Protein AF-A0A7Y5M041-F1 (afdb_monomer_lite)

Sequence (356 aa):
MRSMTGFGSATREGPAGSVSCELRSFNHRQLKVSLRLPPSLSGWEADLEARLRASLARGSVFGTLRTGRPKASTSSLVDTALARQYASSLADLAAELGLPGEPDLALLASLPGVVVTSPVGEKADDALGETAEEALDAALAVRGYRVKDPVRIHAAPVATLAILAGNHQGLLGLALAPDFATSNELFVYAAVPAAMPHPDRNQVVRFTLTGNVATSSAVVVDDLPLGTLQNGGEVLFGPDGHLYVSLGDTNVEALAQTPGVLPGRILRYTRAGGIPADNPTPASAEWCRGLRNTFGMAFHPSTGGLFGVDNGPNNDDELNFLVAGKDFGWPSPVAGGTAGLRLRLWAEVIAPTSVA

Secondary structure (DSSP, 8-state):
-----EEEEEEEEETTEEEEEEEEEE--SSEEEEEE--GGGGGGHHHHHHHHHHH-SSEEEEEEEEEE--SS---EEE-HHHHHHHHHHHHHHHHHHT------HHHHHHSTTTEEEPPP-HHHHHHHHHHHHHHHHHHHHTTTTTTSS-----SS-S-------BTTBSEEEEEE-TTHHHH-EEEEEEEE--BTTB-SEEEEEEEEEETTEEEEEEEEEEEE---SS-----EEE-TTS-EEEEE--TT-GGGGG-TT--SSEEEEE-TTSPPPTTSSSTT--EEEE--S-EEEEEE-TTT--EEEEE--SSS-EEEEE--TT-B--SSSPPPSTTB-EEEEEESS--------

Structure (mmCIF, N/CA/C/O backbone):
data_AF-A0A7Y5M041-F1
#
_entry.id   AF-A0A7Y5M041-F1
#
loop_
_atom_site.group_PDB
_atom_site.id
_atom_site.type_symbol
_atom_site.label_atom_id
_atom_site.label_alt_id
_atom_site.label_comp_id
_atom_site.label_asym_id
_atom_site.label_entity_id
_atom_site.label_seq_id
_atom_site.pdbx_PDB_ins_code
_atom_site.Cartn_x
_atom_site.Cartn_y
_atom_site.Cartn_z
_atom_site.occupancy
_atom_site.B_iso_or_equiv
_atom_site.auth_seq_id
_atom_site.auth_comp_id
_atom_site.auth_asym_id
_atom_site.auth_atom_id
_atom_site.pdbx_PDB_model_num
ATOM 1 N N . MET A 1 1 ? 2.676 8.072 31.833 1.00 26.73 1 MET A N 1
ATOM 2 C CA . MET A 1 1 ? 1.876 9.191 31.281 1.00 26.73 1 MET A CA 1
ATOM 3 C C . MET A 1 1 ? 1.079 8.667 30.096 1.00 26.73 1 MET A C 1
ATOM 5 O O . MET A 1 1 ? 1.680 8.107 29.194 1.00 26.73 1 MET A O 1
ATOM 9 N N . ARG A 1 2 ? -0.257 8.748 30.133 1.00 33.06 2 ARG A N 1
ATOM 10 C CA . ARG A 1 2 ? -1.138 8.205 29.083 1.00 33.06 2 ARG A CA 1
ATOM 11 C C . ARG A 1 2 ? -1.235 9.199 27.921 1.00 33.06 2 ARG A C 1
ATOM 13 O O . ARG A 1 2 ? -1.918 10.212 28.060 1.00 33.06 2 ARG A O 1
ATOM 20 N N . SER A 1 3 ? -0.509 8.918 26.845 1.00 32.62 3 SER A N 1
ATOM 21 C CA . SER A 1 3 ? -0.611 9.590 25.547 1.00 32.62 3 SER A CA 1
ATOM 22 C C . SER A 1 3 ? -1.739 8.939 24.747 1.00 32.62 3 SER A C 1
ATOM 24 O O . SER A 1 3 ? -1.748 7.717 24.661 1.00 32.62 3 SER A O 1
ATOM 26 N N . MET A 1 4 ? -2.686 9.703 24.199 1.00 51.84 4 MET A N 1
ATOM 27 C CA . MET A 1 4 ? -3.605 9.206 23.166 1.00 51.84 4 MET A CA 1
ATOM 28 C C . MET A 1 4 ? -3.965 10.344 22.211 1.00 51.84 4 MET A C 1
ATOM 30 O O . MET A 1 4 ? -4.429 11.400 22.643 1.00 51.84 4 MET A O 1
ATOM 34 N N . THR A 1 5 ? -3.717 10.110 20.926 1.00 64.12 5 THR A N 1
ATOM 35 C CA . THR A 1 5 ? -4.428 10.729 19.810 1.00 64.12 5 THR A CA 1
ATOM 36 C C . THR A 1 5 ? -5.738 9.961 19.594 1.00 64.12 5 THR A C 1
ATOM 38 O O . THR A 1 5 ? -5.779 8.754 19.825 1.00 64.12 5 THR A O 1
ATOM 41 N N . GLY A 1 6 ? -6.820 10.633 19.207 1.00 69.56 6 GLY A N 1
ATOM 42 C CA . GLY A 1 6 ? -8.139 10.014 19.013 1.00 69.56 6 GLY A CA 1
ATOM 43 C C . GLY A 1 6 ? -8.782 10.463 17.708 1.00 69.56 6 GLY A C 1
ATOM 44 O O . GLY A 1 6 ? -8.550 11.587 17.271 1.00 69.56 6 GLY A O 1
ATOM 45 N N . PHE A 1 7 ? -9.577 9.596 17.090 1.00 79.00 7 PHE A N 1
ATOM 46 C CA . PHE A 1 7 ? -10.301 9.885 15.854 1.00 79.00 7 PHE A CA 1
ATOM 47 C C . PHE A 1 7 ? -11.745 9.404 15.975 1.00 79.00 7 PHE A C 1
ATOM 49 O O . PHE A 1 7 ? -11.993 8.319 16.502 1.00 79.00 7 PHE A O 1
ATOM 56 N N . GLY A 1 8 ? -12.688 10.191 15.472 1.00 80.12 8 GLY A N 1
ATOM 57 C CA . GLY A 1 8 ? -14.097 9.828 15.400 1.00 80.12 8 GLY A CA 1
ATOM 58 C C . GLY A 1 8 ? -14.731 10.460 14.175 1.00 80.12 8 GLY A C 1
ATOM 59 O O . GLY A 1 8 ? -14.473 11.622 13.883 1.00 80.12 8 GLY A O 1
ATOM 60 N N . SER A 1 9 ? -15.545 9.706 13.444 1.00 84.44 9 SER A N 1
ATOM 61 C CA . SER A 1 9 ? -16.305 10.254 12.324 1.00 84.44 9 SER A CA 1
ATOM 62 C C . SER A 1 9 ? -17.707 9.679 12.310 1.00 84.44 9 SER A C 1
ATOM 64 O O . SER A 1 9 ? -17.895 8.495 12.584 1.00 84.44 9 SER A O 1
ATOM 66 N N . ALA A 1 10 ? -18.688 10.517 12.014 1.00 82.00 10 ALA A N 1
ATOM 67 C CA . ALA A 1 10 ? -20.073 10.107 11.894 1.00 82.00 10 ALA A CA 1
ATOM 68 C C . ALA A 1 10 ? -20.793 10.970 10.869 1.00 82.00 10 ALA A C 1
ATOM 70 O O . ALA A 1 10 ? -20.484 12.145 10.699 1.00 82.00 10 ALA A O 1
ATOM 71 N N . THR A 1 11 ? -21.787 10.380 10.215 1.00 86.38 11 THR A N 1
ATOM 72 C CA . THR A 1 11 ? -22.756 11.120 9.408 1.00 86.38 11 THR A CA 1
ATOM 73 C C . THR A 1 11 ? -24.139 10.937 10.017 1.00 86.38 11 THR A C 1
ATOM 75 O O . THR A 1 11 ? -24.474 9.847 10.498 1.00 86.38 11 THR A O 1
ATOM 78 N N . ARG A 1 12 ? -24.920 12.013 10.047 1.00 84.06 12 ARG A N 1
ATOM 79 C CA . ARG A 1 12 ? -26.338 12.007 10.406 1.00 84.06 12 ARG A CA 1
ATOM 80 C C . ARG A 1 12 ? -27.148 12.600 9.275 1.00 84.06 12 ARG A C 1
ATOM 82 O O . ARG A 1 12 ? -26.680 13.498 8.584 1.00 84.06 12 ARG A O 1
ATOM 89 N N . GLU A 1 13 ? -28.333 12.051 9.079 1.00 84.19 13 GLU A N 1
ATOM 90 C CA . GLU A 1 13 ? -29.315 12.550 8.129 1.00 84.19 13 GLU A CA 1
ATOM 91 C C . GLU A 1 13 ? -30.462 13.162 8.925 1.00 84.19 13 GLU A C 1
ATOM 93 O O . GLU A 1 13 ? -30.928 12.563 9.892 1.00 84.19 13 GLU A O 1
ATOM 98 N N . GLY A 1 14 ? -30.898 14.344 8.512 1.00 76.75 14 GLY A N 1
ATOM 99 C CA . GLY A 1 14 ? -31.994 15.084 9.110 1.00 76.75 14 GLY A CA 1
ATOM 100 C C . GLY A 1 14 ? -32.865 15.750 8.041 1.00 76.75 14 GLY A C 1
ATOM 101 O O . GLY A 1 14 ? -32.581 15.667 6.841 1.00 76.75 14 GLY A O 1
ATOM 102 N N . PRO A 1 15 ? -33.944 16.430 8.452 1.00 70.00 15 PRO A N 1
ATOM 103 C CA . PRO A 1 15 ? -34.931 16.997 7.531 1.00 70.00 15 PRO A CA 1
ATOM 104 C C . PRO A 1 15 ? -34.376 18.128 6.647 1.00 70.00 15 PRO A C 1
ATOM 106 O O . PRO A 1 15 ? -34.900 18.362 5.561 1.00 70.00 15 PRO A O 1
ATOM 109 N N . ALA A 1 16 ? -33.302 18.801 7.074 1.00 73.50 16 ALA A N 1
ATOM 110 C CA . ALA A 1 16 ? -32.635 19.865 6.317 1.00 73.50 16 ALA A CA 1
ATOM 111 C C . ALA A 1 16 ? -31.444 19.383 5.463 1.00 73.50 16 ALA A C 1
ATOM 113 O O . ALA A 1 16 ? -30.895 20.153 4.674 1.00 73.50 16 ALA A O 1
ATOM 114 N N . GLY A 1 17 ? -31.043 18.114 5.584 1.00 79.19 17 GLY A N 1
ATOM 115 C CA . GLY A 1 17 ? -29.890 17.555 4.884 1.00 79.19 17 GLY A CA 1
ATOM 116 C C . GLY A 1 17 ? -29.115 16.567 5.741 1.00 79.19 17 GLY A C 1
ATOM 117 O O . GLY A 1 17 ? -29.580 16.131 6.789 1.00 79.19 17 GLY A O 1
ATOM 118 N N . SER A 1 18 ? -27.922 16.197 5.294 1.00 82.75 18 SER A N 1
ATOM 119 C CA . SER A 1 18 ? -26.999 15.389 6.086 1.00 82.75 18 SER A CA 1
ATOM 120 C C . SER A 1 18 ? -25.867 16.238 6.648 1.00 82.75 18 SER A C 1
ATOM 122 O O . SER A 1 18 ? -25.449 17.223 6.042 1.00 82.75 18 SER A O 1
ATOM 124 N N . VAL A 1 19 ? -25.340 15.849 7.804 1.00 89.56 19 VAL A N 1
ATOM 125 C CA . VAL A 1 19 ? -24.128 16.431 8.381 1.00 89.56 19 VAL A CA 1
ATOM 126 C C . VAL A 1 19 ? -23.130 15.316 8.633 1.00 89.56 19 VAL A C 1
ATOM 128 O O . VAL A 1 19 ? -23.419 14.363 9.356 1.00 89.56 19 VAL A O 1
ATOM 131 N N . SER A 1 20 ? -21.943 15.431 8.044 1.00 87.75 20 SER A N 1
ATOM 132 C CA . SER A 1 20 ? -20.794 14.590 8.372 1.00 87.75 20 SER A CA 1
ATOM 133 C C . SER A 1 20 ? -19.863 15.3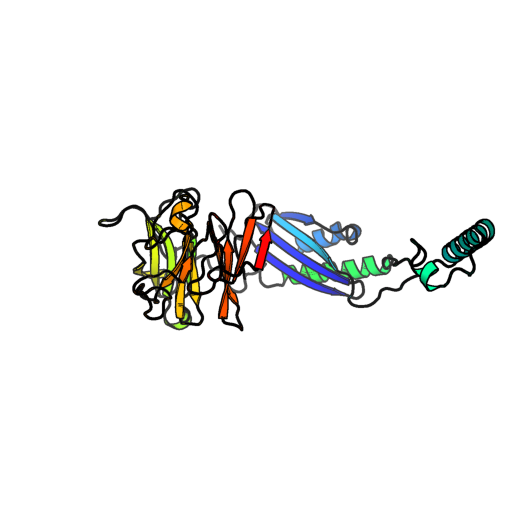50 9.309 1.00 87.75 20 SER A C 1
ATOM 135 O O . SER A 1 20 ? -19.417 16.448 8.969 1.00 87.75 20 SER A O 1
ATOM 137 N N . CYS A 1 21 ? -19.543 14.763 10.454 1.00 89.00 21 CYS A N 1
ATOM 138 C CA . CYS A 1 21 ? -18.590 15.276 11.425 1.00 89.00 21 CYS A CA 1
ATOM 139 C C . CYS A 1 21 ? -17.364 14.361 11.473 1.00 89.00 21 CYS A C 1
ATOM 141 O O . CYS A 1 21 ? -17.498 13.142 11.585 1.00 89.00 21 CYS A O 1
ATOM 143 N N . GLU A 1 22 ? -16.172 14.949 11.419 1.00 87.88 22 GLU A N 1
ATOM 144 C CA . GLU A 1 22 ? -14.895 14.283 11.655 1.00 87.88 22 GLU A CA 1
ATOM 145 C C . GLU A 1 22 ? -14.160 15.001 12.787 1.00 87.88 22 GLU A C 1
ATOM 147 O O . GLU A 1 22 ? -14.010 16.219 12.757 1.00 87.88 22 GLU A O 1
ATOM 152 N N . LEU A 1 23 ? -13.672 14.254 13.771 1.00 87.69 23 LEU A N 1
ATOM 153 C CA . LEU A 1 23 ? -12.932 14.745 14.922 1.00 87.69 23 LEU A CA 1
ATOM 154 C C . LEU A 1 23 ? -11.575 14.046 15.007 1.00 87.69 23 LEU A C 1
ATOM 156 O O . LEU A 1 23 ? -11.492 12.820 14.974 1.00 87.69 23 LEU A O 1
ATOM 160 N N . ARG A 1 24 ? -10.516 14.827 15.204 1.00 86.31 24 ARG A N 1
ATOM 161 C CA . ARG A 1 24 ? -9.148 14.384 15.494 1.00 86.31 24 ARG A CA 1
ATOM 162 C C . ARG A 1 24 ? -8.717 14.978 16.820 1.00 86.31 24 ARG A C 1
ATOM 164 O O . ARG A 1 24 ? -8.987 16.142 17.083 1.00 86.31 24 ARG A O 1
ATOM 171 N N . SER A 1 25 ? -8.009 14.227 17.646 1.00 81.50 25 SER A N 1
ATOM 172 C CA . SER A 1 25 ? -7.459 14.728 18.901 1.00 81.50 25 SER A CA 1
ATOM 173 C C . SER A 1 25 ? -6.008 14.313 19.098 1.00 81.50 25 SER A C 1
ATOM 175 O O . SER A 1 25 ? -5.579 13.269 18.615 1.00 81.50 25 SER A O 1
ATOM 177 N N . PHE A 1 26 ? -5.257 15.145 19.816 1.00 80.06 26 PHE A N 1
ATOM 178 C CA . PHE A 1 26 ? -3.851 14.961 20.156 1.00 80.06 26 PHE A CA 1
ATOM 179 C C . PHE A 1 26 ? -3.625 15.208 21.645 1.00 80.06 26 PHE A C 1
ATOM 181 O O . PHE A 1 26 ? -4.344 15.975 22.292 1.00 80.06 26 PHE A O 1
ATOM 188 N N . ASN A 1 27 ? -2.583 14.590 22.198 1.00 75.25 27 ASN A N 1
ATOM 189 C CA . ASN A 1 27 ? -2.217 14.797 23.592 1.00 75.25 27 ASN A CA 1
ATOM 190 C C . ASN A 1 27 ? -1.726 16.240 23.813 1.00 75.25 27 ASN A C 1
ATOM 192 O O . ASN A 1 27 ? -0.743 16.672 23.218 1.00 75.25 27 ASN A O 1
ATOM 196 N N . HIS A 1 28 ? -2.399 16.977 24.692 1.00 73.88 28 HIS A N 1
ATOM 197 C CA . HIS A 1 28 ? -2.038 18.340 25.070 1.00 73.88 28 HIS A CA 1
ATOM 198 C C . HIS A 1 28 ? -2.456 18.592 26.528 1.00 73.88 28 HIS A C 1
ATOM 200 O O . HIS A 1 28 ? -3.443 18.032 27.010 1.00 73.88 28 HIS A O 1
ATOM 206 N N . ARG A 1 29 ? -1.689 19.420 27.256 1.00 74.19 29 ARG A N 1
ATOM 207 C CA . ARG A 1 29 ? -1.872 19.638 28.707 1.00 74.19 29 ARG A CA 1
ATOM 208 C C . ARG A 1 29 ? -3.195 20.329 29.049 1.00 74.19 29 ARG A C 1
ATOM 210 O O . ARG A 1 29 ? -3.767 20.059 30.098 1.00 74.19 29 ARG A O 1
ATOM 217 N N . GLN A 1 30 ? -3.649 21.214 28.173 1.00 77.81 30 GLN A N 1
ATOM 218 C CA . GLN A 1 30 ? -4.926 21.924 28.270 1.00 77.81 30 GLN A CA 1
ATOM 219 C C . GLN A 1 30 ? -5.871 21.433 27.177 1.00 77.81 30 GLN A C 1
ATOM 221 O O . GLN A 1 30 ? -5.402 20.909 26.164 1.00 77.81 30 GLN A O 1
ATOM 226 N N . LEU A 1 31 ? -7.176 21.618 27.364 1.00 79.62 31 LEU A N 1
ATOM 227 C CA . LEU A 1 31 ? -8.131 21.426 26.283 1.00 79.62 31 LEU A CA 1
ATOM 228 C C . LEU A 1 31 ? -8.035 22.599 25.297 1.00 79.62 31 LEU A C 1
ATOM 230 O O . LEU A 1 31 ? -8.190 23.752 25.688 1.00 79.62 31 LEU A O 1
ATOM 234 N N . LYS A 1 32 ? -7.765 22.294 24.031 1.00 88.25 32 LYS A N 1
ATOM 235 C CA . LYS A 1 32 ? -7.859 23.212 22.894 1.00 88.25 32 LYS A CA 1
ATOM 236 C C . LYS A 1 32 ? -8.852 22.612 21.912 1.00 88.25 32 LYS A C 1
ATOM 238 O O . LYS A 1 32 ? -8.698 21.446 21.562 1.00 88.25 32 LYS A O 1
ATOM 243 N N . VAL A 1 33 ? -9.842 23.382 21.482 1.00 88.25 33 VAL A N 1
ATOM 244 C CA . VAL A 1 33 ? -10.842 22.954 20.499 1.00 88.25 33 VAL A CA 1
ATOM 245 C C . VAL A 1 33 ? -10.750 23.881 19.295 1.00 88.25 33 VAL A C 1
ATOM 247 O O . VAL A 1 33 ? -10.611 25.089 19.455 1.00 88.25 33 VAL A O 1
ATOM 250 N N . SER A 1 34 ? -10.766 23.307 18.098 1.00 91.94 34 SER A N 1
ATOM 251 C CA . SER A 1 34 ? -10.832 24.032 16.834 1.00 91.94 34 SER A CA 1
ATOM 252 C C . SER A 1 34 ? -11.808 23.304 15.920 1.00 91.94 34 SER A C 1
ATOM 254 O O . SER A 1 34 ? -11.626 22.117 15.650 1.00 91.94 34 SER A O 1
ATOM 256 N N . LEU A 1 35 ? -12.847 24.001 15.467 1.00 93.31 35 LEU A N 1
ATOM 257 C CA . LEU A 1 35 ? -13.853 23.475 14.552 1.00 93.31 35 LEU A CA 1
ATOM 258 C C . LEU A 1 35 ? -13.766 24.199 13.210 1.00 93.31 35 LEU A C 1
ATOM 260 O O . LEU A 1 35 ? -13.584 25.409 13.149 1.00 93.31 35 LEU A O 1
ATOM 264 N N . ARG A 1 36 ? -13.903 23.448 12.119 1.00 95.00 36 ARG A N 1
ATOM 265 C CA . ARG A 1 36 ? -14.118 23.986 10.776 1.00 95.00 36 ARG A CA 1
ATOM 266 C C . ARG A 1 36 ? -15.549 23.675 10.364 1.00 95.00 36 ARG A C 1
ATOM 268 O O . ARG A 1 36 ? -15.888 22.505 10.183 1.00 95.00 36 ARG A O 1
ATOM 275 N N . LEU A 1 37 ? -16.354 24.721 10.213 1.00 92.81 37 LEU A N 1
ATOM 276 C CA . LEU A 1 37 ? -17.779 24.635 9.903 1.00 92.81 37 LEU A CA 1
ATOM 277 C C . LEU A 1 37 ? -18.072 25.215 8.508 1.00 92.81 37 LEU A C 1
ATOM 279 O O . LEU A 1 37 ? -17.388 26.150 8.081 1.00 92.81 37 LEU A O 1
ATOM 283 N N . PRO A 1 38 ? -19.063 24.680 7.775 1.00 88.75 38 PRO A N 1
ATOM 284 C CA . PRO A 1 38 ? -19.597 25.332 6.584 1.00 88.75 38 PRO A CA 1
ATOM 285 C C . PRO A 1 38 ? -20.411 26.586 6.967 1.00 88.75 38 PRO A C 1
ATOM 287 O O . PRO A 1 38 ? -20.884 26.670 8.102 1.00 88.75 38 PRO A O 1
ATOM 290 N N . PRO A 1 39 ? -20.651 27.531 6.033 1.00 84.31 39 PRO A N 1
ATOM 291 C CA . PRO A 1 39 ? -21.424 28.749 6.311 1.00 84.31 39 PRO A CA 1
ATOM 292 C C . PRO A 1 39 ? -22.819 28.490 6.895 1.00 84.31 39 PRO A C 1
ATOM 294 O O . PRO A 1 39 ? -23.267 29.235 7.753 1.00 84.31 39 PRO A O 1
ATOM 297 N N . SER A 1 40 ? -23.471 27.393 6.498 1.00 82.06 40 SER A N 1
ATOM 298 C CA . SER A 1 40 ? -24.787 26.987 7.015 1.00 82.06 40 SER A CA 1
ATOM 299 C C . SER A 1 40 ? -24.780 26.565 8.493 1.00 82.06 40 SER A C 1
ATOM 301 O O . SER A 1 40 ? -25.834 26.306 9.049 1.00 82.06 40 SER A O 1
ATOM 303 N N . LEU A 1 41 ? -23.609 26.430 9.129 1.00 86.62 41 LEU A N 1
ATOM 304 C CA . LEU A 1 41 ? -23.464 26.065 10.544 1.00 86.62 41 LEU A CA 1
ATOM 305 C C . LEU A 1 41 ? -22.691 27.120 11.348 1.00 86.62 41 LEU A C 1
ATOM 307 O O . LEU A 1 41 ? -22.344 26.868 12.498 1.00 86.62 41 LEU A O 1
ATOM 311 N N . SER A 1 42 ? -22.404 28.302 10.788 1.00 85.50 42 SER A N 1
ATOM 312 C CA . SER A 1 42 ? -21.608 29.316 11.497 1.00 85.50 42 SER A CA 1
ATOM 313 C C . SER A 1 42 ? -22.278 29.809 12.784 1.00 85.50 42 SER A C 1
ATOM 315 O O . SER A 1 42 ? -21.586 30.112 13.749 1.00 85.50 42 SER A O 1
ATOM 317 N N . GLY A 1 43 ? -23.616 29.853 12.824 1.00 86.69 43 GLY A N 1
ATOM 318 C CA . GLY A 1 43 ? -24.376 30.226 14.025 1.00 86.69 43 GLY A CA 1
ATOM 319 C C . GLY A 1 43 ? -24.256 29.228 15.184 1.00 86.69 43 GLY A C 1
ATOM 320 O O . GLY A 1 43 ? -24.503 29.602 16.322 1.00 86.69 43 GLY A O 1
ATOM 321 N N . TRP A 1 44 ? -23.817 27.998 14.905 1.00 91.19 44 TRP A N 1
ATOM 322 C CA . TRP A 1 44 ? -23.774 26.878 15.852 1.00 91.19 44 TRP A CA 1
ATOM 323 C C . TRP A 1 44 ? -22.380 26.624 16.443 1.00 91.19 44 TRP A C 1
ATOM 325 O O . TRP A 1 44 ? -22.179 25.670 17.194 1.00 91.19 44 TRP A O 1
ATOM 335 N N . GLU A 1 45 ? -21.382 27.446 16.105 1.00 90.50 45 GLU A N 1
ATOM 336 C CA . GLU A 1 45 ? -19.996 27.226 16.534 1.00 90.50 45 GLU A CA 1
ATOM 337 C C . GLU A 1 45 ? -19.848 27.183 18.060 1.00 90.50 45 GLU A C 1
ATOM 339 O O . GLU A 1 45 ? -19.200 26.278 18.592 1.00 90.50 45 GLU A O 1
ATOM 344 N N . ALA A 1 46 ? -20.490 28.122 18.759 1.00 90.00 46 ALA A N 1
ATOM 345 C CA . ALA A 1 46 ? -20.416 28.225 20.212 1.00 90.00 46 ALA A CA 1
ATOM 346 C C . ALA A 1 46 ? -21.024 26.998 20.911 1.00 90.00 46 ALA A C 1
ATOM 348 O O . ALA A 1 46 ? -20.419 26.463 21.844 1.00 90.00 46 ALA A O 1
ATOM 349 N N . ASP A 1 47 ? -22.177 26.524 20.436 1.00 92.88 47 ASP A N 1
ATOM 350 C CA . ASP A 1 47 ? -22.879 25.375 21.011 1.00 92.88 47 ASP A CA 1
ATOM 351 C C . ASP A 1 47 ? -22.096 24.077 20.782 1.00 92.88 47 ASP A C 1
ATOM 353 O O . ASP A 1 47 ? -21.826 23.329 21.726 1.00 92.88 47 ASP A O 1
ATOM 357 N N . LEU A 1 48 ? -21.603 23.858 19.557 1.00 92.88 48 LEU A N 1
ATOM 358 C CA . LEU A 1 48 ? -20.772 22.700 19.218 1.00 92.88 48 LEU A CA 1
ATOM 359 C C . LEU A 1 48 ? -19.450 22.689 20.008 1.00 92.88 48 LEU A C 1
ATOM 361 O O . LEU A 1 48 ? -18.998 21.630 20.463 1.00 92.88 48 LEU A O 1
ATOM 365 N N . GLU A 1 49 ? -18.825 23.853 20.222 1.00 91.19 49 GLU A N 1
ATOM 366 C CA . GLU A 1 49 ? -17.622 23.958 21.051 1.00 91.19 49 GLU A CA 1
ATOM 367 C C . GLU A 1 49 ? -17.923 23.669 22.529 1.00 91.19 49 GLU A C 1
ATOM 369 O O . GLU A 1 49 ? -17.197 22.895 23.167 1.00 91.19 49 GLU A O 1
ATOM 374 N N . ALA A 1 50 ? -18.992 24.250 23.082 1.00 88.12 50 ALA A N 1
ATOM 375 C CA . ALA A 1 50 ? -19.414 24.009 24.460 1.00 88.12 50 ALA A CA 1
ATOM 376 C C . ALA A 1 50 ? -19.662 22.514 24.710 1.00 88.12 50 ALA A C 1
ATOM 378 O O . ALA A 1 50 ? -19.230 21.961 25.727 1.00 88.12 50 ALA A O 1
ATOM 379 N N . ARG A 1 51 ? -20.262 21.834 23.733 1.00 87.19 51 ARG A N 1
ATOM 380 C CA . ARG A 1 51 ? -20.544 20.397 23.757 1.00 87.19 51 ARG A CA 1
ATOM 381 C C . ARG A 1 51 ? -19.282 19.535 23.777 1.00 87.19 51 ARG A C 1
ATOM 383 O O . ARG A 1 51 ? -19.175 18.597 24.575 1.00 87.19 51 ARG A O 1
ATOM 390 N N . LEU A 1 52 ? -18.273 19.889 22.976 1.00 84.00 52 LEU A N 1
ATOM 391 C CA . LEU A 1 52 ? -16.952 19.246 23.018 1.00 84.00 52 LEU A CA 1
ATOM 392 C C . LEU A 1 52 ? -16.241 19.472 24.354 1.00 84.00 52 LEU A C 1
ATOM 394 O O . LEU A 1 52 ? -15.641 18.542 24.898 1.00 84.00 52 LEU A O 1
ATOM 398 N N . ARG A 1 53 ? -16.325 20.686 24.907 1.00 83.31 53 ARG A N 1
ATOM 399 C CA . ARG A 1 53 ? -15.725 21.029 26.205 1.00 83.31 53 ARG A CA 1
ATOM 400 C C . ARG A 1 53 ? -16.389 20.306 27.372 1.00 83.31 53 ARG A C 1
ATOM 402 O O . ARG A 1 53 ? -15.690 19.906 28.298 1.00 83.31 53 ARG A O 1
ATOM 409 N N . ALA A 1 54 ? -17.700 20.084 27.317 1.00 81.88 54 ALA A N 1
ATOM 410 C CA . ALA A 1 54 ? -18.408 19.270 28.303 1.00 81.88 54 ALA A CA 1
ATOM 411 C C . ALA A 1 54 ? -17.998 17.787 28.232 1.00 81.88 54 ALA A C 1
ATOM 413 O O . ALA A 1 54 ? -17.978 17.091 29.247 1.00 81.88 54 ALA A O 1
ATOM 414 N N . SER A 1 55 ? -17.632 17.314 27.038 1.00 78.31 55 SER A N 1
ATOM 415 C CA . SER A 1 55 ? -17.325 15.904 26.776 1.00 78.31 55 SER A CA 1
ATOM 416 C C . SER A 1 55 ? -15.854 15.527 27.007 1.00 78.31 55 SER A C 1
ATOM 418 O O . SER A 1 55 ? -15.537 14.345 27.158 1.00 78.31 55 SER A O 1
ATOM 420 N N . LEU A 1 56 ? -14.932 16.499 27.032 1.00 78.50 56 LEU A N 1
ATOM 421 C CA . LEU A 1 56 ? -13.483 16.261 27.035 1.00 78.50 56 LEU A CA 1
ATOM 422 C C . LEU A 1 56 ? -12.770 17.031 28.154 1.00 78.50 56 LEU A C 1
ATOM 424 O O . LEU A 1 56 ? -12.953 18.226 28.325 1.00 78.50 56 LEU A O 1
ATOM 428 N N . ALA A 1 57 ? -11.878 16.361 28.889 1.00 70.56 57 ALA A N 1
ATOM 429 C CA . ALA A 1 57 ? -11.172 16.976 30.022 1.00 70.56 57 ALA A CA 1
ATOM 430 C C . ALA A 1 57 ? -9.843 17.674 29.648 1.00 70.56 57 ALA A C 1
ATOM 432 O O . ALA A 1 57 ? -9.387 18.563 30.365 1.00 70.56 57 ALA A O 1
ATOM 433 N N . ARG A 1 58 ? -9.166 17.237 28.574 1.00 73.25 58 ARG A N 1
ATOM 434 C CA . ARG A 1 58 ? -7.865 17.762 28.098 1.00 73.25 58 ARG A CA 1
ATOM 435 C C . ARG A 1 58 ? -7.557 17.268 26.680 1.00 73.25 58 ARG A C 1
ATOM 437 O O . ARG A 1 58 ? -8.099 16.242 26.280 1.00 73.25 58 ARG A O 1
ATOM 444 N N . GLY A 1 59 ? -6.621 17.913 25.980 1.00 79.00 59 GLY A N 1
ATOM 445 C CA . GLY A 1 59 ? -6.162 17.512 24.641 1.00 79.00 59 GLY A CA 1
ATOM 446 C C . GLY A 1 59 ? -6.332 18.620 23.602 1.00 79.00 59 GLY A C 1
ATOM 447 O O . GLY A 1 59 ? -6.982 19.619 23.867 1.00 79.00 59 GLY A O 1
ATOM 448 N N . SER A 1 60 ? -5.730 18.474 22.426 1.00 86.19 60 SER A N 1
ATOM 449 C CA . SER A 1 60 ? -5.992 19.369 21.291 1.00 86.19 60 SER A CA 1
ATOM 450 C C . SER A 1 60 ? -6.922 18.660 20.324 1.00 86.19 60 SER A C 1
ATOM 452 O O . SER A 1 60 ? -6.551 17.599 19.840 1.00 86.19 60 SER A O 1
ATOM 454 N N . VAL A 1 61 ? -8.095 19.219 20.053 1.00 86.62 61 VAL A N 1
ATOM 455 C CA . VAL A 1 61 ? -9.152 18.630 19.228 1.00 86.62 61 VAL A CA 1
ATOM 456 C C . VAL A 1 61 ? -9.366 19.494 17.996 1.00 86.62 61 VAL A C 1
ATOM 458 O O . VAL A 1 61 ? -9.581 20.697 18.112 1.00 86.62 61 VAL A O 1
ATOM 461 N N . PHE A 1 62 ? -9.323 18.866 16.830 1.00 91.12 62 PHE A N 1
ATOM 462 C CA . PHE A 1 62 ? -9.610 19.462 15.536 1.00 91.12 62 PHE A CA 1
ATOM 463 C C . PHE A 1 62 ? -10.821 18.754 14.940 1.00 91.12 62 PHE A C 1
ATOM 465 O O . PHE A 1 62 ? -10.766 17.549 14.697 1.00 91.12 62 PHE A O 1
ATOM 472 N N . GLY A 1 63 ? -11.907 19.485 14.718 1.00 90.44 63 GLY A N 1
ATOM 473 C CA . GLY A 1 63 ? -13.122 18.973 14.101 1.00 90.44 63 GLY A CA 1
ATOM 474 C C . GLY A 1 63 ? -13.389 19.611 12.746 1.00 90.44 63 GLY A C 1
ATOM 475 O O . GLY A 1 63 ? -13.124 20.791 12.548 1.00 90.44 63 GLY A O 1
ATOM 476 N N . THR A 1 64 ? -13.913 18.844 11.798 1.00 94.94 64 THR A N 1
ATOM 477 C CA . THR A 1 64 ? -14.434 19.355 10.527 1.00 94.94 64 THR A CA 1
ATOM 478 C C . THR A 1 64 ? -15.847 18.836 10.335 1.00 94.94 64 THR A C 1
ATOM 480 O O . THR A 1 64 ? -16.067 17.626 10.357 1.00 94.94 64 THR A O 1
ATOM 483 N N . LEU A 1 65 ? -16.796 19.746 10.137 1.00 92.94 65 LEU A N 1
ATOM 484 C CA . LEU A 1 65 ? -18.161 19.409 9.758 1.00 92.94 65 LEU A CA 1
ATOM 485 C C . LEU A 1 65 ? -18.370 19.746 8.280 1.00 92.94 65 LEU A C 1
ATOM 487 O O . LEU A 1 65 ? -17.798 20.701 7.754 1.00 92.94 65 LEU A O 1
ATOM 491 N N . ARG A 1 66 ? -19.177 18.940 7.595 1.00 92.12 66 ARG A N 1
ATOM 492 C CA . ARG A 1 66 ? -19.617 19.185 6.216 1.00 92.12 66 ARG A CA 1
ATOM 493 C C . ARG A 1 66 ? -21.096 18.864 6.106 1.00 92.12 66 ARG A C 1
ATOM 495 O O . ARG A 1 66 ? -21.567 17.936 6.757 1.00 92.12 66 ARG A O 1
ATOM 502 N N . THR A 1 67 ? -21.801 19.615 5.275 1.00 87.56 67 THR A N 1
ATOM 503 C CA . THR A 1 67 ? -23.237 19.452 5.052 1.00 87.56 67 THR A CA 1
ATOM 504 C C . THR A 1 67 ? -23.484 18.865 3.664 1.00 87.56 67 THR A C 1
ATOM 506 O O . THR A 1 67 ? -22.808 19.208 2.692 1.00 87.56 67 THR A O 1
ATOM 509 N N . GLY A 1 68 ? -24.430 17.938 3.573 1.00 80.56 68 GLY A N 1
ATOM 510 C CA . GLY A 1 68 ? -24.959 17.372 2.340 1.00 80.56 68 GLY A CA 1
ATOM 511 C C . GLY A 1 68 ? -26.421 17.771 2.176 1.00 80.56 68 GLY A C 1
ATOM 512 O O . GLY A 1 68 ? -27.150 17.924 3.153 1.00 80.56 68 GLY A O 1
ATOM 513 N N . ARG A 1 69 ? -26.870 17.965 0.935 1.00 68.25 69 ARG A N 1
ATOM 514 C CA . ARG A 1 69 ? -28.278 18.288 0.659 1.00 68.25 69 ARG A CA 1
ATOM 515 C C . ARG A 1 69 ? -29.155 17.036 0.802 1.00 68.25 69 ARG A C 1
ATOM 517 O O . ARG A 1 69 ? -28.668 15.942 0.503 1.00 68.25 69 ARG A O 1
ATOM 524 N N . PRO A 1 70 ? -30.438 17.172 1.188 1.00 59.38 70 PRO A N 1
ATOM 525 C CA . PRO A 1 70 ? -31.370 16.051 1.193 1.00 59.38 70 PRO A CA 1
ATOM 526 C C . PRO A 1 70 ? -31.410 15.363 -0.176 1.00 59.38 70 PRO A C 1
ATOM 528 O O . PRO A 1 70 ? -31.536 16.022 -1.214 1.00 59.38 70 PRO A O 1
ATOM 531 N N . LYS A 1 71 ? -31.372 14.026 -0.193 1.00 50.75 71 LYS A N 1
ATOM 532 C CA . LYS A 1 71 ? -31.858 13.265 -1.348 1.00 50.75 71 LYS A CA 1
ATOM 533 C C . LYS A 1 71 ? -33.383 13.408 -1.351 1.00 50.75 71 LYS A C 1
ATOM 535 O O . LYS A 1 71 ? -34.049 12.743 -0.574 1.00 50.75 71 LYS A O 1
ATOM 540 N N . ALA A 1 72 ? -33.887 14.269 -2.236 1.00 48.31 72 ALA A N 1
ATOM 541 C CA . ALA A 1 72 ? -35.295 14.630 -2.453 1.00 48.31 72 ALA A CA 1
ATOM 542 C C . ALA A 1 72 ? -35.820 15.832 -1.638 1.00 48.31 72 ALA A C 1
ATOM 544 O O . ALA A 1 72 ? -36.436 15.691 -0.590 1.00 48.31 72 ALA A O 1
ATOM 545 N N . SER A 1 73 ? -35.624 17.037 -2.182 1.00 42.72 73 SER A N 1
ATOM 546 C CA . SER A 1 73 ? -36.692 18.034 -2.404 1.00 42.72 73 SER A CA 1
ATOM 547 C C . SER A 1 73 ? -36.081 19.324 -2.965 1.00 42.72 73 SER A C 1
ATOM 549 O O . SER A 1 73 ? -35.806 20.288 -2.262 1.00 42.72 73 SER A O 1
ATOM 551 N N . THR A 1 74 ? -35.844 19.372 -4.275 1.00 41.72 74 THR A N 1
ATOM 552 C CA . THR A 1 74 ? -35.726 20.668 -4.954 1.00 41.72 74 THR A CA 1
ATOM 553 C C . THR A 1 74 ? -37.133 21.237 -5.099 1.00 41.72 74 THR A C 1
ATOM 555 O O . THR A 1 74 ? -37.856 20.853 -6.017 1.00 41.72 74 THR A O 1
ATOM 558 N N . SER A 1 75 ? -37.552 22.129 -4.200 1.00 46.91 75 SER A N 1
ATOM 559 C CA . SER A 1 75 ? -38.653 23.039 -4.522 1.00 46.91 75 SER A CA 1
ATOM 560 C C . SER A 1 75 ? -38.104 24.099 -5.474 1.00 46.91 75 SER A C 1
ATOM 562 O O . SER A 1 75 ? -37.484 25.075 -5.051 1.00 46.91 75 SER A O 1
ATOM 564 N N . SER A 1 76 ? -38.260 23.876 -6.772 1.00 56.66 76 SER A N 1
ATOM 565 C CA . SER A 1 76 ? -37.954 24.900 -7.764 1.00 56.66 76 SER A CA 1
ATOM 566 C C . SER A 1 76 ? -38.997 26.008 -7.644 1.00 56.66 76 SER A C 1
ATOM 568 O O . SER A 1 76 ? -40.189 25.749 -7.808 1.00 56.66 76 SER A O 1
ATOM 570 N N . LEU A 1 77 ? -38.568 27.229 -7.332 1.00 62.25 77 LEU A N 1
ATOM 571 C CA . LEU A 1 77 ? -39.419 28.410 -7.420 1.00 62.25 77 LEU A CA 1
ATOM 572 C C . LEU A 1 77 ? -39.273 28.985 -8.829 1.00 62.25 77 LEU A C 1
ATOM 574 O O . LEU A 1 77 ? -38.161 29.140 -9.332 1.00 62.25 77 LEU A O 1
ATOM 578 N N . VAL A 1 78 ? -40.400 29.273 -9.476 1.00 77.12 78 VAL A N 1
ATOM 579 C CA . VAL A 1 78 ? -40.417 29.940 -10.781 1.00 77.12 78 VAL A CA 1
ATOM 580 C C . VAL A 1 78 ? -40.621 31.432 -10.547 1.00 77.12 78 VAL A C 1
ATOM 582 O O . VAL A 1 78 ? -41.666 31.836 -10.030 1.00 77.12 78 VAL A O 1
ATOM 585 N N . ASP A 1 79 ? -39.645 32.253 -10.932 1.00 77.19 79 ASP A N 1
ATOM 586 C CA . ASP A 1 79 ? -39.785 33.709 -10.924 1.00 77.19 79 ASP A CA 1
ATOM 587 C C . ASP A 1 79 ? -40.640 34.140 -12.124 1.00 77.19 79 ASP A C 1
ATOM 589 O O . ASP A 1 79 ? -40.169 34.382 -13.239 1.00 77.19 79 ASP A O 1
ATOM 593 N N . THR A 1 80 ? -41.951 34.185 -11.894 1.00 81.94 80 THR A N 1
ATOM 594 C CA . THR A 1 80 ? -42.944 34.520 -12.925 1.00 81.94 80 THR A CA 1
ATOM 595 C C . THR A 1 80 ? -42.834 35.960 -13.432 1.00 81.94 80 THR A C 1
ATOM 597 O O . THR A 1 80 ? -43.240 36.233 -14.565 1.00 81.94 80 THR A O 1
ATOM 600 N N . ALA A 1 81 ? -42.277 36.880 -12.638 1.00 75.44 81 ALA A N 1
ATOM 601 C CA . ALA A 1 81 ? -42.082 38.265 -13.050 1.00 75.44 81 ALA A CA 1
ATOM 602 C C . ALA A 1 81 ? -40.925 38.364 -14.049 1.00 75.44 81 ALA A C 1
ATOM 604 O O . ALA A 1 81 ? -41.082 38.971 -15.113 1.00 75.44 81 ALA A O 1
ATOM 605 N N . LEU A 1 82 ? -39.806 37.700 -13.751 1.00 78.94 82 LEU A N 1
ATOM 606 C CA . LEU A 1 82 ? -38.654 37.640 -14.646 1.00 78.94 82 LEU A CA 1
ATOM 607 C C . LEU A 1 82 ? -38.969 36.861 -15.932 1.00 78.94 82 LEU A C 1
ATOM 609 O O . LEU A 1 82 ? -38.625 37.311 -17.024 1.00 78.94 82 LEU A O 1
ATOM 613 N N . ALA A 1 83 ? -39.709 35.750 -15.834 1.00 86.19 83 ALA A N 1
ATOM 614 C CA . ALA A 1 83 ? -40.176 35.003 -17.004 1.00 86.19 83 ALA A CA 1
ATOM 615 C C . ALA A 1 83 ? -41.008 35.879 -17.957 1.00 86.19 83 ALA A C 1
ATOM 617 O O . ALA A 1 83 ? -40.825 35.831 -19.173 1.00 86.19 83 ALA A O 1
ATOM 618 N N . ARG A 1 84 ? -41.900 36.719 -17.409 1.00 86.56 84 ARG A N 1
ATOM 619 C CA . ARG A 1 84 ? -42.723 37.644 -18.201 1.00 86.56 84 ARG A CA 1
ATOM 620 C C . ARG A 1 84 ? -41.880 38.730 -18.875 1.00 86.56 84 ARG A C 1
ATOM 622 O O . ARG A 1 84 ? -42.173 39.090 -20.012 1.00 86.56 84 ARG A O 1
ATOM 629 N N . GLN A 1 85 ? -40.840 39.228 -18.204 1.00 79.94 85 GLN A N 1
ATOM 630 C CA . GLN A 1 85 ? -39.905 40.186 -18.804 1.00 79.94 85 GLN A CA 1
ATOM 631 C C . GLN A 1 85 ? -39.152 39.566 -19.983 1.00 79.94 85 GLN A C 1
ATOM 633 O O . GLN A 1 85 ? -39.121 40.161 -21.056 1.00 79.94 85 GLN A O 1
ATOM 638 N N . TYR A 1 86 ? -38.614 38.352 -19.824 1.00 87.81 86 TYR A N 1
ATOM 639 C CA . TYR A 1 86 ? -37.951 37.652 -20.925 1.00 87.81 86 TYR A CA 1
ATOM 640 C C . TYR A 1 86 ? -38.890 37.374 -22.098 1.00 87.81 86 TYR A C 1
ATOM 642 O O . TYR A 1 86 ? -38.504 37.597 -23.242 1.00 87.81 86 TYR A O 1
ATOM 650 N N . ALA A 1 87 ? -40.123 36.938 -21.826 1.00 90.00 87 ALA A N 1
ATOM 651 C CA . ALA A 1 87 ? -41.113 36.694 -22.869 1.00 90.00 87 ALA A CA 1
ATOM 652 C C . ALA A 1 87 ? -41.402 37.959 -23.694 1.00 90.00 87 ALA A C 1
ATOM 654 O O . ALA A 1 87 ? -41.401 37.894 -24.919 1.00 90.00 87 ALA A O 1
ATOM 655 N N . SER A 1 88 ? -41.583 39.111 -23.033 1.00 84.62 88 SER A N 1
ATOM 656 C CA . SER A 1 88 ? -41.812 40.393 -23.715 1.00 84.62 88 SER A CA 1
ATOM 657 C C . SER A 1 88 ? -40.616 40.795 -24.575 1.00 84.62 88 SER A C 1
ATOM 659 O O . SER A 1 88 ? -40.777 41.038 -25.765 1.00 84.62 88 SER A O 1
ATOM 661 N N . SER A 1 89 ? -39.406 40.793 -24.006 1.00 84.06 89 SER A N 1
ATOM 662 C CA . SER A 1 89 ? -38.200 41.215 -24.728 1.00 84.06 89 SER A CA 1
ATOM 663 C C . SER A 1 89 ? -37.882 40.320 -25.927 1.00 84.06 89 SER A C 1
ATOM 665 O O . SER A 1 89 ? -37.419 40.803 -26.957 1.00 84.06 89 SER A O 1
ATOM 667 N N . LEU A 1 90 ? -38.120 39.009 -25.811 1.00 86.56 90 LEU A N 1
ATOM 668 C CA . LEU A 1 90 ? -37.914 38.071 -26.916 1.00 86.56 90 LEU A CA 1
ATOM 669 C C . LEU A 1 90 ? -38.977 38.229 -28.011 1.00 86.56 90 LEU A C 1
ATOM 671 O O . LEU A 1 90 ? -38.643 38.085 -29.184 1.00 86.56 90 LEU A O 1
ATOM 675 N N . ALA A 1 91 ? -40.224 38.545 -27.650 1.00 85.75 91 ALA A N 1
ATOM 676 C CA . ALA A 1 91 ? -41.279 38.834 -28.619 1.00 85.75 91 ALA A CA 1
ATOM 677 C C . ALA A 1 91 ? -40.999 40.133 -29.395 1.00 85.75 91 ALA A C 1
ATOM 679 O O . ALA A 1 91 ? -41.110 40.144 -30.621 1.00 85.75 91 ALA A O 1
ATOM 680 N N . ASP A 1 92 ? -40.563 41.192 -28.705 1.00 81.69 92 ASP A N 1
ATOM 681 C CA . ASP A 1 92 ? -40.180 42.462 -29.336 1.00 81.69 92 ASP A CA 1
ATOM 682 C C . ASP A 1 92 ? -39.005 42.262 -30.310 1.00 81.69 92 ASP A C 1
ATOM 684 O O . ASP A 1 92 ? -39.052 42.718 -31.455 1.00 81.69 92 ASP A O 1
ATOM 688 N N . LEU A 1 93 ? -37.986 41.497 -29.898 1.00 75.31 93 LEU A N 1
ATOM 689 C CA . LEU A 1 93 ? -36.838 41.160 -30.742 1.00 75.31 93 LEU A CA 1
ATOM 690 C C . LEU A 1 93 ? -37.236 40.317 -31.964 1.00 75.31 93 LEU A C 1
ATOM 692 O O . LEU A 1 93 ? -36.741 40.549 -33.066 1.00 75.31 93 LEU A O 1
ATOM 696 N N . ALA A 1 94 ? -38.126 39.336 -31.793 1.00 82.25 94 ALA A N 1
ATOM 697 C CA . ALA A 1 94 ? -38.618 38.525 -32.903 1.00 82.25 94 ALA A CA 1
ATOM 698 C C . ALA A 1 94 ? -39.374 39.381 -33.931 1.00 82.25 94 ALA A C 1
ATOM 700 O O . ALA A 1 94 ? -39.171 39.207 -35.134 1.00 82.25 94 ALA A O 1
ATOM 701 N N . ALA A 1 95 ? -40.180 40.344 -33.469 1.00 82.44 95 ALA A N 1
ATOM 702 C CA . ALA A 1 95 ? -40.878 41.290 -34.333 1.00 82.44 95 ALA A CA 1
ATOM 703 C C . ALA A 1 95 ? -39.909 42.211 -35.094 1.00 82.44 95 ALA A C 1
ATOM 705 O O . ALA A 1 95 ? -40.075 42.399 -36.299 1.00 82.44 95 ALA A O 1
ATOM 706 N N . GLU A 1 96 ? -38.875 42.735 -34.427 1.00 80.12 96 GLU A N 1
ATOM 707 C CA . GLU A 1 96 ? -37.840 43.568 -35.057 1.00 80.12 96 GLU A CA 1
ATOM 708 C C . GLU A 1 96 ? -37.075 42.807 -36.151 1.00 80.12 96 GLU A C 1
ATOM 710 O O . GLU A 1 96 ? -36.816 43.342 -37.230 1.00 80.12 96 GLU A O 1
ATOM 715 N N . LEU A 1 97 ? -36.749 41.539 -35.896 1.00 77.94 97 LEU A N 1
ATOM 716 C CA . LEU A 1 97 ? -35.978 40.698 -36.814 1.00 77.94 97 LEU A CA 1
ATOM 717 C C . LEU A 1 97 ? -36.837 39.970 -37.862 1.00 77.94 97 LEU A C 1
ATOM 719 O O . LEU A 1 97 ? -36.289 39.286 -38.728 1.00 77.94 97 LEU A O 1
ATOM 723 N N . GLY A 1 98 ? -38.166 40.089 -37.798 1.00 87.19 98 GLY A N 1
ATOM 724 C CA . GLY A 1 98 ? -39.094 39.387 -38.690 1.00 87.19 98 GLY A CA 1
ATOM 725 C C . GLY A 1 98 ? -39.071 37.861 -38.530 1.00 87.19 98 GLY A C 1
ATOM 726 O O . GLY A 1 98 ? -39.332 37.136 -39.492 1.00 87.19 98 GLY A O 1
ATOM 727 N N . LEU A 1 99 ? -38.723 37.364 -37.341 1.00 81.94 99 LEU A N 1
ATOM 728 C CA . LEU A 1 99 ? -38.649 35.934 -37.049 1.00 81.94 99 LEU A CA 1
ATOM 729 C C . LEU A 1 99 ? -40.028 35.392 -36.630 1.00 81.94 99 LEU A C 1
ATOM 731 O O . LEU A 1 99 ? -40.708 36.015 -35.816 1.00 81.94 99 LEU A O 1
ATOM 735 N N . PRO A 1 100 ? -40.458 34.230 -37.153 1.00 80.56 100 PRO A N 1
ATOM 736 C CA . PRO A 1 100 ? -41.735 33.636 -36.774 1.00 80.56 100 PRO A CA 1
ATOM 737 C C . PRO A 1 100 ? -41.650 32.899 -35.425 1.00 80.56 100 PRO A C 1
ATOM 739 O O . PRO A 1 100 ? -40.709 32.141 -35.192 1.00 80.56 100 PRO A O 1
ATOM 742 N N . GLY A 1 101 ? -42.683 33.041 -34.586 1.00 77.19 101 GLY A N 1
ATOM 743 C CA . GLY A 1 101 ? -42.885 32.255 -33.358 1.00 77.19 101 GLY A CA 1
ATOM 744 C C . GLY A 1 101 ? -42.926 33.084 -32.069 1.00 77.19 101 GLY A C 1
ATOM 745 O O . GLY A 1 101 ? -42.484 34.228 -32.043 1.00 77.19 101 GLY A O 1
ATOM 746 N N . GLU A 1 102 ? -43.463 32.496 -30.996 1.00 80.25 102 GLU A N 1
ATOM 747 C CA . GLU A 1 102 ? -43.452 33.070 -29.642 1.00 80.25 102 GLU A CA 1
ATOM 748 C C . GLU A 1 102 ? -42.499 32.274 -28.729 1.00 80.25 102 GLU A C 1
ATOM 750 O O . GLU A 1 102 ? -42.315 31.072 -28.950 1.00 80.25 102 GLU A O 1
ATOM 755 N N . PRO A 1 103 ? -41.897 32.898 -27.698 1.00 83.94 103 PRO A N 1
ATOM 756 C CA . PRO A 1 103 ? -41.062 32.190 -26.730 1.00 83.94 103 PRO A CA 1
ATOM 757 C C . PRO A 1 103 ? -41.881 31.133 -25.985 1.00 83.94 103 PRO A C 1
ATOM 759 O O . PRO A 1 103 ? -42.870 31.459 -25.326 1.00 83.94 103 PRO A O 1
ATOM 762 N N . ASP A 1 104 ? -41.467 29.868 -26.056 1.00 87.94 104 ASP A N 1
ATOM 763 C CA . ASP A 1 104 ? -42.146 28.797 -25.332 1.00 87.94 104 ASP A CA 1
ATOM 764 C C . ASP A 1 104 ? -41.686 28.697 -23.863 1.00 87.94 104 ASP A C 1
ATOM 766 O O . ASP A 1 104 ? -40.674 29.264 -23.437 1.00 87.94 104 ASP A O 1
ATOM 770 N N . LEU A 1 105 ? -42.453 27.963 -23.052 1.00 85.56 105 LEU A N 1
ATOM 771 C CA . LEU A 1 105 ? -42.143 27.783 -21.631 1.00 85.56 105 LEU A CA 1
ATOM 772 C C . LEU A 1 105 ? -40.830 27.028 -21.398 1.00 85.56 105 LEU A C 1
ATOM 774 O O . LEU A 1 105 ? -40.218 27.217 -20.350 1.00 85.56 105 LEU A O 1
ATOM 778 N N . ALA A 1 106 ? -40.402 26.179 -22.336 1.00 85.38 106 ALA A N 1
ATOM 779 C CA . ALA A 1 106 ? -39.163 25.420 -22.199 1.00 85.38 106 ALA A CA 1
ATOM 780 C C . ALA A 1 106 ? -37.950 26.348 -22.331 1.00 85.38 106 ALA A C 1
ATOM 782 O O . ALA A 1 106 ? -37.038 26.298 -21.503 1.00 85.38 106 ALA A O 1
ATOM 783 N N . LEU A 1 107 ? -37.989 27.253 -23.309 1.00 86.00 107 LEU A N 1
ATOM 784 C CA . LEU A 1 107 ? -37.026 28.326 -23.468 1.00 86.00 107 LEU A CA 1
ATOM 785 C C . LEU A 1 107 ? -37.036 29.221 -22.231 1.00 86.00 107 LEU A C 1
ATOM 787 O O . LEU A 1 107 ? -35.987 29.388 -21.617 1.00 86.00 107 LEU A O 1
ATOM 791 N N . LEU A 1 108 ? -38.202 29.722 -21.807 1.00 88.00 108 LEU A N 1
ATOM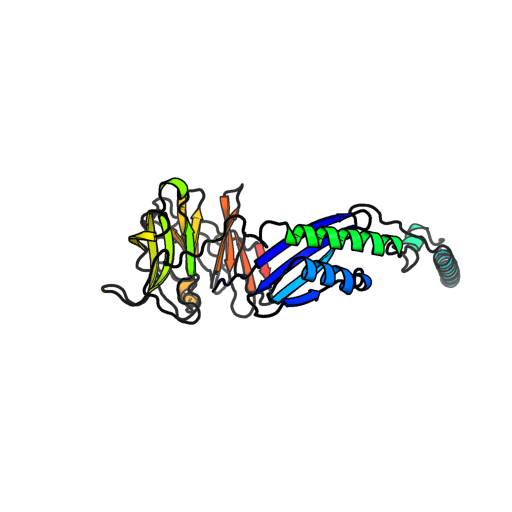 792 C CA . LEU A 1 108 ? -38.299 30.603 -20.638 1.00 88.00 108 LEU A CA 1
ATOM 793 C C . LEU A 1 108 ? -37.759 29.939 -19.366 1.00 88.00 108 LEU A C 1
ATOM 795 O O . LEU A 1 108 ? -36.986 30.560 -18.646 1.00 88.00 108 LEU A O 1
ATOM 799 N N . ALA A 1 109 ? -38.090 28.672 -19.111 1.00 84.75 109 ALA A N 1
ATOM 800 C CA . ALA A 1 109 ? -37.597 27.935 -17.947 1.00 84.75 109 ALA A CA 1
ATOM 801 C C . ALA A 1 109 ? -36.078 27.687 -17.977 1.00 84.75 109 ALA A C 1
ATOM 803 O O . ALA A 1 109 ? -35.470 27.496 -16.924 1.00 84.75 109 ALA A O 1
ATOM 804 N N . SER A 1 110 ? -35.464 27.690 -19.164 1.00 85.00 110 SER A N 1
ATOM 805 C CA . SER A 1 110 ? -34.012 27.558 -19.326 1.00 85.00 110 SER A CA 1
ATOM 806 C C . SER A 1 110 ? -33.251 28.871 -19.117 1.00 85.00 110 SER A C 1
ATOM 808 O O . SER A 1 110 ? -32.033 28.846 -18.929 1.00 85.00 110 SER A O 1
ATOM 810 N N . LEU A 1 111 ? -33.944 30.018 -19.145 1.00 81.12 111 LEU A N 1
ATOM 811 C CA . LEU A 1 111 ? -33.295 31.317 -19.025 1.00 81.12 111 LEU A CA 1
ATOM 812 C C . LEU A 1 111 ? -32.808 31.559 -17.586 1.00 81.12 111 LEU A C 1
ATOM 814 O O . LEU A 1 111 ? -33.518 31.242 -16.622 1.00 81.12 111 LEU A O 1
ATOM 818 N N . PRO A 1 112 ? -31.599 32.129 -17.415 1.00 79.75 112 PRO A N 1
ATOM 819 C CA . PRO A 1 112 ? -31.008 32.345 -16.100 1.00 79.75 112 PRO A CA 1
ATOM 820 C C . PRO A 1 112 ? -31.942 33.098 -15.150 1.00 79.75 112 PRO A C 1
ATOM 822 O O . PRO A 1 112 ? -32.483 34.146 -15.487 1.00 79.75 112 PRO A O 1
ATOM 825 N N . GLY A 1 113 ? -32.117 32.562 -13.943 1.00 76.81 113 GLY A N 1
ATOM 826 C CA . GLY A 1 113 ? -32.937 33.180 -12.900 1.00 76.81 113 GLY A CA 1
ATOM 827 C C . GLY A 1 113 ? -34.445 32.935 -13.018 1.00 76.81 113 GLY A C 1
ATOM 828 O O . GLY A 1 113 ? -35.150 33.232 -12.062 1.00 76.81 113 GLY A O 1
ATOM 829 N N . VAL A 1 114 ? -34.958 32.363 -14.116 1.00 82.31 114 VAL A N 1
ATOM 830 C CA . VAL A 1 114 ? -36.398 32.046 -14.230 1.00 82.31 114 VAL A CA 1
ATOM 831 C C . VAL A 1 114 ? -36.785 30.874 -13.333 1.00 82.31 114 VAL A C 1
ATOM 833 O O . VAL A 1 114 ? -37.829 30.905 -12.684 1.00 82.31 114 VAL A O 1
ATOM 836 N N . VAL A 1 115 ? -35.936 29.851 -13.252 1.00 80.25 115 VAL A N 1
ATOM 837 C CA . VAL A 1 115 ? -36.081 28.759 -12.288 1.00 80.25 115 VAL A CA 1
ATOM 838 C C . VAL A 1 115 ? -34.989 28.906 -11.241 1.00 80.25 115 VAL A C 1
ATOM 840 O O . VAL A 1 115 ? -33.813 28.660 -11.512 1.00 80.25 115 VAL A O 1
ATOM 843 N N . VAL A 1 116 ? -35.379 29.314 -10.036 1.00 65.75 116 VAL A N 1
ATOM 844 C CA . VAL A 1 116 ? -34.471 29.470 -8.901 1.00 65.75 116 VAL A CA 1
ATOM 845 C C . VAL A 1 116 ? -34.682 28.311 -7.941 1.00 65.75 116 VAL A C 1
ATOM 847 O O . VAL A 1 116 ? -35.778 28.064 -7.439 1.00 65.75 116 VAL A O 1
ATOM 850 N N . THR A 1 117 ? -33.607 27.590 -7.647 1.00 57.25 117 THR A N 1
ATOM 851 C CA . THR A 1 117 ? -33.582 26.657 -6.522 1.00 57.25 117 THR A CA 1
ATOM 852 C C . THR A 1 117 ? -33.210 27.441 -5.269 1.00 57.25 117 THR A C 1
ATOM 854 O O . THR A 1 117 ? -32.040 27.788 -5.094 1.00 57.25 117 THR A O 1
ATOM 857 N N . SER A 1 118 ? -34.180 27.751 -4.410 1.00 46.88 118 SER A N 1
ATOM 858 C CA . SER A 1 118 ? -33.875 28.398 -3.130 1.00 46.88 118 SER A CA 1
ATOM 859 C C . SER A 1 118 ? -33.204 27.418 -2.160 1.00 46.88 118 SER A C 1
ATOM 861 O O . SER A 1 118 ? -33.612 26.254 -2.095 1.00 46.88 118 SER A O 1
ATOM 863 N N . PRO A 1 119 ? -32.213 27.863 -1.367 1.00 48.09 119 PRO A N 1
ATOM 864 C CA . PRO A 1 119 ? -31.853 27.190 -0.127 1.00 48.09 119 PRO A CA 1
ATOM 865 C C . PRO A 1 119 ? -33.048 27.244 0.832 1.00 48.09 119 PRO A C 1
ATOM 867 O O . PRO A 1 119 ? -33.777 28.236 0.883 1.00 48.09 119 PRO A O 1
ATOM 870 N N . VAL A 1 120 ? -33.266 26.162 1.570 1.00 52.06 120 VAL A N 1
ATOM 871 C CA . VAL A 1 120 ? -34.313 26.066 2.592 1.00 52.06 120 VAL A CA 1
ATOM 872 C C . VAL A 1 120 ? -33.984 27.072 3.718 1.00 52.06 120 VAL A C 1
ATOM 874 O O . VAL A 1 120 ? -32.827 27.158 4.110 1.00 52.06 120 VAL A O 1
ATOM 877 N N . GLY A 1 121 ? -34.958 27.888 4.152 1.00 55.28 121 GLY A N 1
ATOM 878 C CA . GLY A 1 121 ? -34.760 29.058 5.039 1.00 55.28 121 GLY A CA 1
ATOM 879 C C . GLY A 1 121 ? -34.423 28.748 6.508 1.00 55.28 121 GLY A C 1
ATOM 880 O O . GLY A 1 121 ? -34.247 27.595 6.850 1.00 55.28 121 GLY A O 1
ATOM 881 N N . GLU A 1 122 ? -34.407 29.767 7.379 1.00 52.12 122 GLU A N 1
ATOM 882 C CA . GLU A 1 122 ? -33.951 29.779 8.797 1.00 52.12 122 GLU A CA 1
ATOM 883 C C . GLU A 1 122 ? -34.313 28.527 9.638 1.00 52.12 122 GLU A C 1
ATOM 885 O O . GLU A 1 122 ? -33.475 27.987 10.350 1.00 52.12 122 GLU A O 1
ATOM 890 N N . LYS A 1 123 ? -35.517 27.958 9.465 1.00 59.41 123 LYS A N 1
ATOM 891 C CA . LYS A 1 123 ? -35.923 26.693 10.122 1.00 59.41 123 LYS A CA 1
ATOM 892 C C . LYS A 1 123 ? -35.098 25.467 9.712 1.00 59.41 123 LYS A C 1
ATOM 894 O O . LYS A 1 123 ? -35.034 24.487 10.447 1.00 59.41 123 LYS A O 1
ATOM 899 N N . ALA A 1 124 ? -34.545 25.474 8.507 1.00 62.22 124 ALA A N 1
ATOM 900 C CA . ALA A 1 124 ? -33.646 24.442 8.025 1.00 62.22 124 ALA A CA 1
ATOM 901 C C . ALA A 1 124 ? -32.232 24.621 8.561 1.00 62.22 124 ALA A C 1
ATOM 903 O O . ALA A 1 124 ? -31.586 23.608 8.792 1.00 62.22 124 ALA A O 1
ATOM 904 N N . ASP A 1 125 ? -31.777 25.849 8.815 1.00 69.31 125 ASP A N 1
ATOM 905 C CA . ASP A 1 125 ? -30.496 26.071 9.492 1.00 69.31 125 ASP A CA 1
ATOM 906 C C . ASP A 1 125 ? -30.566 25.576 10.944 1.00 69.31 125 ASP A C 1
ATOM 908 O O . ASP A 1 125 ? -29.643 24.899 11.398 1.00 69.31 125 ASP A O 1
ATOM 912 N N . ASP A 1 126 ? -31.696 25.793 11.629 1.00 78.81 126 ASP A N 1
ATOM 913 C CA . ASP A 1 126 ? -31.935 25.234 12.967 1.00 78.81 126 ASP A CA 1
ATOM 914 C C . ASP A 1 126 ? -31.929 23.698 12.951 1.00 78.81 126 ASP A C 1
ATOM 916 O O . ASP A 1 126 ? -31.177 23.053 13.682 1.00 78.81 126 ASP A O 1
ATOM 920 N N . ALA A 1 127 ? -32.705 23.090 12.049 1.00 80.12 127 ALA A N 1
ATOM 921 C CA . ALA A 1 127 ? -32.766 21.635 11.925 1.00 80.12 127 ALA A CA 1
ATOM 922 C C . ALA A 1 127 ? -31.430 21.008 11.469 1.00 80.12 127 ALA A C 1
ATOM 924 O O . ALA A 1 127 ? -31.113 19.865 11.812 1.00 80.12 127 ALA A O 1
ATOM 925 N N . LEU A 1 128 ? -30.629 21.733 10.684 1.00 83.94 128 LEU A N 1
ATOM 926 C CA . LEU A 1 128 ? -29.288 21.310 10.280 1.00 83.94 128 LEU A CA 1
ATOM 927 C C . LEU A 1 128 ? -28.300 21.409 11.447 1.00 83.94 128 LEU A C 1
ATOM 929 O O . LEU A 1 128 ? -27.418 20.560 11.560 1.00 83.94 128 LEU A O 1
ATOM 933 N N . GLY A 1 129 ? -28.469 22.401 12.318 1.00 87.44 129 GLY A N 1
ATOM 934 C CA . GLY A 1 129 ? -27.744 22.540 13.574 1.00 87.44 129 GLY A CA 1
ATOM 935 C C . GLY A 1 129 ? -28.010 21.405 14.555 1.00 87.44 129 GLY A C 1
ATOM 936 O O . GLY A 1 129 ? -27.062 20.770 15.014 1.00 87.44 129 GLY A O 1
ATOM 937 N N . GLU A 1 130 ? -29.277 21.045 14.771 1.00 90.44 130 GLU A N 1
ATOM 938 C CA . GLU A 1 130 ? -29.652 19.858 15.557 1.00 90.44 130 GLU A CA 1
ATOM 939 C C . GLU A 1 130 ? -29.012 18.584 14.971 1.00 90.44 130 GLU A C 1
ATOM 941 O O . GLU A 1 130 ? -28.369 17.802 15.674 1.00 90.44 130 GLU A O 1
ATOM 946 N N . THR A 1 131 ? -29.072 18.426 13.643 1.00 87.88 131 THR A N 1
ATOM 947 C CA . THR A 1 131 ? -28.411 17.311 12.937 1.00 87.88 131 THR A CA 1
ATOM 948 C C . THR A 1 131 ? -26.884 17.340 13.126 1.00 87.88 131 THR A C 1
ATOM 950 O O . THR A 1 131 ? -26.236 16.289 13.195 1.00 87.88 131 THR A O 1
ATOM 953 N N . ALA A 1 132 ? -26.278 18.528 13.223 1.00 91.12 132 ALA A N 1
ATOM 954 C CA . ALA A 1 132 ? -24.852 18.703 13.475 1.00 91.12 132 ALA A CA 1
ATOM 955 C C . ALA A 1 132 ? -24.459 18.327 14.908 1.00 91.12 132 ALA A C 1
ATOM 957 O O . ALA A 1 132 ? -23.424 17.681 15.093 1.00 91.12 132 ALA A O 1
ATOM 958 N N . GLU A 1 133 ? -25.277 18.661 15.907 1.00 92.62 133 GLU A N 1
ATOM 959 C CA . GLU A 1 133 ? -25.071 18.222 17.288 1.00 92.62 133 GLU A CA 1
ATOM 960 C C . GLU A 1 133 ? -25.145 16.700 17.408 1.00 92.62 133 GLU A C 1
ATOM 962 O O . GLU A 1 133 ? -24.274 16.090 18.034 1.00 92.62 133 GLU A O 1
ATOM 967 N N . GLU A 1 134 ? -26.126 16.072 16.757 1.00 89.56 134 GLU A N 1
ATOM 968 C CA . GLU A 1 134 ? -26.243 14.615 16.705 1.00 89.56 134 GLU A CA 1
ATOM 969 C C . GLU A 1 134 ? -25.052 13.970 15.990 1.00 89.56 134 GLU A C 1
ATOM 971 O O . GLU A 1 134 ? -24.555 12.927 16.424 1.00 89.56 134 GLU A O 1
ATOM 976 N N . ALA A 1 135 ? -24.570 14.568 14.894 1.00 85.75 135 ALA A N 1
ATOM 977 C CA . ALA A 1 135 ? -23.395 14.086 14.172 1.00 85.75 135 ALA A CA 1
ATOM 978 C C . ALA A 1 135 ? -22.124 14.221 15.019 1.00 85.75 135 ALA A C 1
ATOM 980 O O . ALA A 1 135 ? -21.277 13.327 14.998 1.00 85.75 135 ALA A O 1
ATOM 981 N N . LEU A 1 136 ? -22.003 15.301 15.791 1.00 88.19 136 LEU A N 1
ATOM 982 C CA . LEU A 1 136 ? -20.908 15.525 16.728 1.00 88.19 136 LEU A CA 1
ATOM 983 C C . LEU A 1 136 ? -20.935 14.502 17.870 1.00 88.19 136 LEU A C 1
ATOM 985 O O . LEU A 1 136 ? -19.915 13.873 18.151 1.00 88.19 136 LEU A O 1
ATOM 989 N N . ASP A 1 137 ? -22.099 14.277 18.480 1.00 86.56 137 ASP A N 1
ATOM 990 C CA . ASP A 1 137 ? -22.295 13.226 19.485 1.00 86.56 137 ASP A CA 1
ATOM 991 C C . ASP A 1 137 ? -21.958 11.859 18.940 1.00 86.56 137 ASP A C 1
ATOM 993 O O . ASP A 1 137 ? -21.295 11.056 19.589 1.00 86.56 137 ASP A O 1
ATOM 997 N N . ALA A 1 138 ? -22.415 11.586 17.726 1.00 79.94 138 ALA A N 1
ATOM 998 C CA . ALA A 1 138 ? -22.135 10.346 17.057 1.00 79.94 138 ALA A CA 1
ATOM 999 C C . ALA A 1 138 ? -20.644 10.195 16.781 1.00 79.94 138 ALA A C 1
ATOM 1001 O O . ALA A 1 138 ? -20.125 9.108 16.979 1.00 79.94 138 ALA A O 1
ATOM 1002 N N . ALA A 1 139 ? -19.935 11.249 16.379 1.00 79.94 139 ALA A N 1
ATOM 1003 C CA . ALA A 1 139 ? -18.490 11.206 16.185 1.00 79.94 139 ALA A CA 1
ATOM 1004 C C . ALA A 1 139 ? -17.741 11.014 17.518 1.00 79.94 139 ALA A C 1
ATOM 1006 O O . ALA A 1 139 ? -16.723 10.323 17.551 1.00 79.94 139 ALA A O 1
ATOM 1007 N N . LEU A 1 140 ? -18.265 11.552 18.625 1.00 75.31 140 LEU A N 1
ATOM 1008 C CA . LEU A 1 140 ? -17.781 11.292 19.987 1.00 75.31 140 LEU A CA 1
ATOM 1009 C C . LEU A 1 140 ? -18.096 9.856 20.458 1.00 75.31 140 LEU A C 1
ATOM 1011 O O . LEU A 1 140 ? -17.295 9.247 21.171 1.00 75.31 140 LEU A O 1
ATOM 1015 N N . ALA A 1 141 ? -19.241 9.303 20.051 1.00 70.00 141 ALA A N 1
ATOM 1016 C CA . ALA A 1 141 ? -19.747 7.991 20.457 1.00 70.00 141 ALA A CA 1
ATOM 1017 C C . ALA A 1 141 ? -19.254 6.835 19.572 1.00 70.00 141 ALA A C 1
ATOM 1019 O O . ALA A 1 141 ? -19.172 5.694 20.043 1.00 70.00 141 ALA A O 1
ATOM 1020 N N . VAL A 1 142 ? -18.906 7.107 18.307 1.00 57.50 142 VAL A N 1
ATOM 1021 C CA . VAL A 1 142 ? -18.174 6.201 17.416 1.00 57.50 142 VAL A CA 1
ATOM 1022 C C . VAL A 1 142 ? -16.920 5.834 18.177 1.00 57.50 142 VAL A C 1
ATOM 1024 O O . VAL A 1 142 ? -16.093 6.690 18.482 1.00 57.50 142 VAL A O 1
ATOM 1027 N N . ARG A 1 143 ? -16.864 4.567 18.603 1.00 45.12 143 ARG A N 1
ATOM 1028 C CA . ARG A 1 143 ? -15.877 4.038 19.548 1.00 45.12 143 ARG A CA 1
ATOM 1029 C C . ARG A 1 143 ? -14.455 4.298 19.040 1.00 45.12 143 ARG A C 1
ATOM 1031 O O . ARG A 1 143 ? -13.877 3.487 18.325 1.00 45.12 143 ARG A O 1
ATOM 1038 N N . GLY A 1 144 ? -13.943 5.463 19.426 1.00 47.41 144 GLY A N 1
ATOM 1039 C CA . GLY A 1 144 ? -12.721 6.096 18.939 1.00 47.41 144 GLY A CA 1
ATOM 1040 C C . GLY A 1 144 ? -12.312 7.318 19.776 1.00 47.41 144 GLY A C 1
ATOM 1041 O O . GLY A 1 144 ? -11.120 7.591 19.885 1.00 47.41 144 GLY A O 1
ATOM 1042 N N . TYR A 1 145 ? -13.240 7.946 20.522 1.00 48.69 145 TYR A N 1
ATOM 1043 C CA . TYR A 1 145 ? -12.895 8.666 21.771 1.00 48.69 145 TYR A CA 1
ATOM 1044 C C . TYR A 1 145 ? -12.753 7.733 22.985 1.00 48.69 145 TYR A C 1
ATOM 1046 O O . TYR A 1 145 ? -12.104 8.057 23.981 1.00 48.69 145 TYR A O 1
ATOM 1054 N N . ARG A 1 146 ? -13.257 6.507 22.855 1.00 41.25 146 ARG A N 1
ATOM 1055 C CA . ARG A 1 146 ? -12.690 5.313 23.476 1.00 41.25 146 ARG A CA 1
ATOM 1056 C C . ARG A 1 146 ? -12.587 4.259 22.397 1.00 41.25 146 ARG A C 1
ATOM 1058 O O . ARG A 1 146 ? -13.596 3.771 21.899 1.00 41.25 146 ARG A O 1
ATOM 1065 N N . VAL A 1 147 ? -11.346 3.968 22.061 1.00 37.84 147 VAL A N 1
ATOM 1066 C CA . VAL A 1 147 ? -10.878 2.878 21.223 1.00 37.84 147 VAL A CA 1
ATOM 1067 C C . VAL A 1 147 ? -11.786 1.637 21.329 1.00 37.84 147 VAL A C 1
ATOM 1069 O O . VAL A 1 147 ? -12.034 1.136 22.431 1.00 37.84 147 VAL A O 1
ATOM 1072 N N . LYS A 1 148 ? -12.324 1.163 20.197 1.00 35.03 148 LYS A N 1
ATOM 1073 C CA . LYS A 1 148 ? -12.898 -0.185 20.103 1.00 35.03 148 LYS A CA 1
ATOM 1074 C C . LYS A 1 148 ? -11.704 -1.144 20.189 1.00 35.03 148 LYS A C 1
ATOM 1076 O O . LYS A 1 148 ? -10.964 -1.268 19.225 1.00 35.03 148 LYS A O 1
ATOM 1081 N N . ASP A 1 149 ? -11.519 -1.669 21.403 1.00 32.31 149 ASP A N 1
ATOM 1082 C CA . ASP A 1 149 ? -10.258 -2.095 22.028 1.00 32.31 149 ASP A CA 1
ATOM 1083 C C . ASP A 1 149 ? -9.242 -0.968 22.108 1.00 32.31 149 ASP A C 1
ATOM 1085 O O . ASP A 1 149 ? -8.883 -0.455 21.058 1.00 32.31 149 ASP A O 1
ATOM 1089 N N . PRO A 1 150 ? -8.712 -0.555 23.285 1.00 35.75 150 PRO A N 1
ATOM 1090 C CA . PRO A 1 150 ? -7.446 0.160 23.248 1.00 35.75 150 PRO A CA 1
ATOM 1091 C C . PRO A 1 150 ? -6.550 -0.661 22.330 1.00 35.75 150 PRO A C 1
ATOM 1093 O O . PRO A 1 150 ? -6.355 -1.849 22.588 1.00 35.75 150 PRO A O 1
ATOM 1096 N N . VAL A 1 151 ? -5.987 -0.041 21.287 1.00 40.91 151 VAL A N 1
ATOM 1097 C CA . VAL A 1 151 ? -4.649 -0.430 20.879 1.00 40.91 151 VAL A CA 1
ATOM 1098 C C . VAL A 1 151 ? -3.878 -0.211 22.161 1.00 40.91 151 VAL A C 1
ATOM 1100 O O . VAL A 1 151 ? -3.477 0.899 22.516 1.00 40.91 151 VAL A O 1
ATOM 1103 N N . ARG A 1 152 ? -3.846 -1.259 22.979 1.00 44.31 152 ARG A N 1
ATOM 1104 C CA . ARG A 1 152 ? -3.017 -1.348 24.142 1.00 44.31 152 ARG A CA 1
ATOM 1105 C C . ARG A 1 152 ? -1.678 -1.398 23.461 1.00 44.31 152 ARG A C 1
ATOM 1107 O O . ARG A 1 152 ? -1.257 -2.454 23.015 1.00 44.31 152 ARG A O 1
ATOM 1114 N N . ILE A 1 153 ? -1.087 -0.225 23.255 1.00 50.00 153 ILE A N 1
ATOM 1115 C CA . ILE A 1 153 ? 0.291 -0.139 22.830 1.00 50.00 153 ILE A CA 1
ATOM 1116 C C . ILE A 1 153 ? 1.012 -0.802 23.987 1.00 50.00 153 ILE A C 1
ATOM 1118 O O . ILE A 1 153 ? 1.094 -0.261 25.097 1.00 50.00 153 ILE A O 1
ATOM 1122 N N . HIS A 1 154 ? 1.357 -2.065 23.773 1.00 56.41 154 HIS A N 1
ATOM 1123 C CA . HIS A 1 154 ? 2.120 -2.817 24.730 1.00 56.41 154 HIS A CA 1
ATOM 1124 C C . HIS A 1 154 ? 3.414 -2.033 24.916 1.00 56.41 154 HIS A C 1
ATOM 1126 O O . HIS A 1 154 ? 4.009 -1.560 23.952 1.00 56.41 154 HIS A O 1
ATOM 1132 N N . ALA A 1 155 ? 3.810 -1.815 26.171 1.00 66.88 155 ALA A N 1
ATOM 1133 C CA . ALA A 1 155 ? 5.066 -1.122 26.443 1.00 66.88 155 ALA A CA 1
ATOM 1134 C C . ALA A 1 155 ? 6.252 -1.883 25.826 1.00 66.88 155 ALA A C 1
ATOM 1136 O O . ALA A 1 155 ? 7.255 -1.277 25.467 1.00 66.88 155 ALA A O 1
ATOM 1137 N N . ALA A 1 156 ? 6.108 -3.205 25.692 1.00 77.00 156 ALA A N 1
ATOM 1138 C CA . ALA A 1 156 ? 7.010 -4.039 24.925 1.00 77.00 156 ALA A CA 1
ATOM 1139 C C . ALA A 1 156 ? 6.646 -3.986 23.429 1.00 77.00 156 ALA A C 1
ATOM 1141 O O . ALA A 1 156 ? 5.469 -4.173 23.098 1.00 77.00 156 ALA A O 1
ATOM 1142 N N . PRO A 1 157 ? 7.627 -3.766 22.536 1.00 85.38 157 PRO A N 1
ATOM 1143 C CA . PRO A 1 157 ? 7.405 -3.885 21.101 1.00 85.38 157 PRO A CA 1
ATOM 1144 C C . PRO A 1 157 ? 7.037 -5.328 20.730 1.00 85.38 157 PRO A C 1
ATOM 1146 O O . PRO A 1 157 ? 7.480 -6.272 21.384 1.00 85.38 157 PRO A O 1
ATOM 1149 N N . VAL A 1 158 ? 6.262 -5.494 19.652 1.00 88.81 158 VAL A N 1
ATOM 1150 C CA . VAL A 1 158 ? 5.973 -6.822 19.078 1.00 88.81 158 VAL A CA 1
ATOM 1151 C C . VAL A 1 158 ? 7.275 -7.489 18.634 1.00 88.81 158 VAL A C 1
ATOM 1153 O O . VAL A 1 158 ? 7.505 -8.651 18.941 1.00 88.81 158 VAL A O 1
ATOM 1156 N N . ALA A 1 159 ? 8.145 -6.741 17.955 1.00 90.50 159 ALA A N 1
ATOM 1157 C CA . ALA A 1 159 ? 9.478 -7.168 17.556 1.00 90.50 159 ALA A CA 1
ATOM 1158 C C . ALA A 1 159 ? 10.413 -5.955 17.456 1.00 90.50 159 ALA A C 1
ATOM 1160 O O . ALA A 1 159 ? 9.957 -4.826 17.261 1.00 90.50 159 ALA A O 1
ATOM 1161 N N . THR A 1 160 ? 11.719 -6.205 17.541 1.00 89.38 160 THR A N 1
ATOM 1162 C CA . THR A 1 160 ? 12.766 -5.222 17.237 1.00 89.38 160 THR A CA 1
ATOM 1163 C C . THR A 1 160 ? 13.520 -5.700 16.005 1.00 89.38 160 THR A C 1
ATOM 1165 O O . THR A 1 160 ? 13.993 -6.834 15.980 1.00 89.38 160 THR A O 1
ATOM 1168 N N . LEU A 1 161 ? 13.648 -4.836 15.001 1.00 88.94 161 LEU A N 1
ATOM 1169 C CA . LEU A 1 161 ? 14.383 -5.116 13.771 1.00 88.94 161 LEU A CA 1
ATOM 1170 C C . LEU A 1 161 ? 15.445 -4.036 13.562 1.00 88.94 161 LEU A C 1
ATOM 1172 O O . LEU A 1 161 ? 15.155 -2.847 13.696 1.00 88.94 161 LEU A O 1
ATOM 1176 N N . ALA A 1 162 ? 16.667 -4.450 13.232 1.00 89.56 162 ALA A N 1
ATOM 1177 C CA . ALA A 1 162 ? 17.685 -3.530 12.746 1.00 89.56 162 ALA A CA 1
ATOM 1178 C C . ALA A 1 162 ? 17.341 -3.147 11.304 1.00 89.56 162 ALA A C 1
ATOM 1180 O O . ALA A 1 162 ? 17.267 -4.015 10.436 1.00 89.56 162 ALA A O 1
ATOM 1181 N N . ILE A 1 163 ? 17.113 -1.858 11.068 1.00 94.94 163 ILE A N 1
ATOM 1182 C CA . ILE A 1 163 ? 16.724 -1.325 9.762 1.00 94.94 163 ILE A CA 1
ATOM 1183 C C . ILE A 1 163 ? 17.670 -0.208 9.337 1.00 94.94 163 ILE A C 1
ATOM 1185 O O . ILE A 1 163 ? 18.289 0.453 10.175 1.00 94.94 163 ILE A O 1
ATOM 1189 N N . LEU A 1 164 ? 17.737 0.027 8.033 1.00 92.19 164 LEU A N 1
ATOM 1190 C CA . LEU A 1 164 ? 18.282 1.259 7.480 1.00 92.19 164 LEU A CA 1
ATOM 1191 C C . LEU A 1 164 ? 17.201 2.337 7.533 1.00 92.19 164 LEU A C 1
ATOM 1193 O O . LEU A 1 164 ? 16.062 2.101 7.137 1.00 92.19 164 LEU A O 1
ATOM 1197 N N . ALA A 1 165 ? 17.560 3.519 8.027 1.00 88.12 165 ALA A N 1
ATOM 1198 C CA . ALA A 1 165 ? 16.683 4.681 8.052 1.00 88.12 165 ALA A CA 1
ATOM 1199 C C . ALA A 1 165 ? 17.210 5.716 7.057 1.00 88.12 165 ALA A C 1
ATOM 1201 O O . ALA A 1 165 ? 18.316 6.235 7.203 1.00 88.12 165 ALA A O 1
ATOM 1202 N N . GLY A 1 166 ? 16.406 6.005 6.043 1.00 83.12 166 GLY A N 1
ATOM 1203 C CA . GLY A 1 166 ? 16.740 6.884 4.931 1.00 83.12 166 GLY A CA 1
ATOM 1204 C C . GLY A 1 166 ? 15.460 7.375 4.271 1.00 83.12 166 GLY A C 1
ATOM 1205 O O . GLY A 1 166 ? 14.371 7.055 4.734 1.00 83.12 166 GLY A O 1
ATOM 1206 N N . ASN A 1 167 ? 15.574 8.155 3.198 1.00 85.75 167 ASN A N 1
ATOM 1207 C CA . ASN A 1 167 ? 14.445 8.919 2.665 1.00 85.75 167 ASN A CA 1
ATOM 1208 C C . ASN A 1 167 ? 13.204 8.048 2.372 1.00 85.75 167 ASN A C 1
ATOM 1210 O O . ASN A 1 167 ? 12.169 8.224 3.003 1.00 85.75 167 ASN A O 1
ATOM 1214 N N . HIS A 1 168 ? 13.318 7.067 1.468 1.00 90.38 168 HIS A N 1
ATOM 1215 C CA . HIS A 1 168 ? 12.252 6.080 1.214 1.00 90.38 168 HIS A CA 1
ATOM 1216 C C . HIS A 1 168 ? 12.649 4.688 1.739 1.00 90.38 168 HIS A C 1
ATOM 1218 O O . HIS A 1 168 ? 12.322 3.674 1.127 1.00 90.38 168 HIS A O 1
ATOM 1224 N N . GLN A 1 169 ? 13.442 4.632 2.808 1.00 92.56 169 GLN A N 1
ATOM 1225 C CA . GLN A 1 169 ? 13.912 3.394 3.435 1.00 92.56 169 GLN A CA 1
ATOM 1226 C C . GLN A 1 169 ? 13.323 3.284 4.841 1.00 92.56 169 GLN A C 1
ATOM 1228 O O . GLN A 1 169 ? 12.968 4.289 5.452 1.00 92.56 169 GLN A O 1
ATOM 1233 N N . GLY A 1 170 ? 13.266 2.073 5.382 1.00 93.75 170 GLY A N 1
ATOM 1234 C CA . GLY A 1 170 ? 12.845 1.847 6.758 1.00 93.75 170 GLY A CA 1
ATOM 1235 C C . GLY A 1 170 ? 12.029 0.580 6.901 1.00 93.75 170 GLY A C 1
ATOM 1236 O O . GLY A 1 170 ? 12.157 -0.346 6.105 1.00 93.75 170 GLY A O 1
ATOM 1237 N N . LEU A 1 171 ? 11.179 0.560 7.923 1.00 94.12 171 LEU A N 1
ATOM 1238 C CA . LEU A 1 171 ? 10.092 -0.403 8.049 1.00 94.12 171 LEU A CA 1
ATOM 1239 C C . LEU A 1 171 ? 8.893 0.160 7.280 1.00 94.12 171 LEU A C 1
ATOM 1241 O O . LEU A 1 171 ? 8.402 1.228 7.641 1.00 94.12 171 LEU A O 1
ATOM 1245 N N . LEU A 1 172 ? 8.484 -0.518 6.206 1.00 93.12 172 LEU A N 1
ATOM 1246 C CA . LEU A 1 172 ? 7.534 0.024 5.230 1.00 93.12 172 LEU A CA 1
ATOM 1247 C C . LEU A 1 172 ? 6.191 -0.709 5.315 1.00 93.12 172 LEU A C 1
ATOM 1249 O O . LEU A 1 172 ? 5.254 -0.189 5.914 1.00 93.12 172 LEU A O 1
ATOM 1253 N N . GLY A 1 173 ? 6.107 -1.925 4.778 1.00 94.00 173 GLY A N 1
ATOM 1254 C CA . GLY A 1 173 ? 4.867 -2.699 4.737 1.00 94.00 173 GLY A CA 1
ATOM 1255 C C . GLY A 1 173 ? 4.716 -3.704 5.874 1.00 94.00 173 GLY A C 1
ATOM 1256 O O . GLY A 1 173 ? 5.696 -4.262 6.379 1.00 94.00 173 GLY A O 1
ATOM 1257 N N . LEU A 1 174 ? 3.461 -3.982 6.229 1.00 95.56 174 LEU A N 1
ATOM 1258 C CA . LEU A 1 174 ? 3.074 -5.018 7.181 1.00 95.56 174 LEU A CA 1
ATOM 1259 C C . LEU A 1 174 ? 1.835 -5.760 6.677 1.00 95.56 174 LEU A C 1
ATOM 1261 O O . LEU A 1 174 ? 0.801 -5.145 6.435 1.00 95.56 174 LEU A O 1
ATOM 1265 N N . ALA A 1 175 ? 1.912 -7.088 6.628 1.00 96.75 175 ALA A N 1
ATOM 1266 C CA . ALA A 1 175 ? 0.781 -7.959 6.337 1.00 96.75 175 ALA A CA 1
ATOM 1267 C C . ALA A 1 175 ? 0.551 -8.947 7.477 1.00 96.75 175 ALA A C 1
ATOM 1269 O O . ALA A 1 175 ? 1.489 -9.564 7.985 1.00 96.75 175 ALA A O 1
ATOM 1270 N N . LEU A 1 176 ? -0.710 -9.159 7.842 1.00 96.44 176 LEU A N 1
ATOM 1271 C CA . LEU A 1 176 ? -1.092 -10.332 8.620 1.00 96.44 176 LEU A CA 1
ATOM 1272 C C . LEU A 1 176 ? -1.254 -11.519 7.672 1.00 96.44 176 LEU A C 1
ATOM 1274 O O . LEU A 1 176 ? -1.751 -11.360 6.556 1.00 96.44 176 LEU A O 1
ATOM 1278 N N . ALA A 1 177 ? -0.869 -12.712 8.116 1.00 96.50 177 ALA A N 1
ATOM 1279 C CA . ALA A 1 177 ? -1.203 -13.925 7.390 1.00 96.50 177 ALA A CA 1
ATOM 1280 C C . ALA A 1 177 ? -2.731 -14.075 7.214 1.00 96.50 177 ALA A C 1
ATOM 1282 O O . ALA A 1 177 ? -3.482 -13.696 8.117 1.00 96.50 177 ALA A O 1
ATOM 1283 N N . PRO A 1 178 ? -3.225 -14.701 6.127 1.00 95.75 178 PRO A N 1
ATOM 1284 C CA . PRO A 1 178 ? -4.665 -14.904 5.927 1.00 95.75 178 PRO A CA 1
ATOM 1285 C C . PRO A 1 178 ? -5.330 -15.690 7.065 1.00 95.75 178 PRO A C 1
ATOM 1287 O O . PRO A 1 178 ? -6.491 -15.476 7.394 1.00 95.75 178 PRO A O 1
ATOM 1290 N N . ASP A 1 179 ? -4.566 -16.580 7.697 1.00 95.50 179 ASP A N 1
ATOM 1291 C CA . ASP A 1 179 ? -4.959 -17.410 8.833 1.00 95.50 179 ASP A CA 1
ATOM 1292 C C . ASP A 1 179 ? -4.382 -16.890 10.164 1.00 95.50 179 ASP A C 1
ATOM 1294 O O . ASP A 1 179 ? -4.158 -17.673 11.086 1.00 95.50 179 ASP A O 1
ATOM 1298 N N . PHE A 1 180 ? -4.101 -15.585 10.286 1.00 96.00 180 PHE A N 1
ATOM 1299 C CA . PHE A 1 180 ? -3.437 -14.993 11.458 1.00 96.00 180 PHE A CA 1
ATOM 1300 C C . PHE A 1 180 ? -4.073 -15.389 12.797 1.00 96.00 180 PHE A C 1
ATOM 1302 O O . PHE A 1 180 ? -3.355 -15.617 13.765 1.00 96.00 180 PHE A O 1
ATOM 1309 N N . ALA A 1 181 ? -5.400 -15.544 12.845 1.00 94.25 181 ALA A N 1
ATOM 1310 C CA . ALA A 1 181 ? -6.122 -15.971 14.046 1.00 94.25 181 ALA A CA 1
ATOM 1311 C C . ALA A 1 181 ? -5.656 -17.334 14.600 1.00 94.25 181 ALA A C 1
ATOM 1313 O O . ALA A 1 181 ? -5.816 -17.597 15.790 1.00 94.25 181 ALA A O 1
ATOM 1314 N N . THR A 1 182 ? -5.085 -18.194 13.752 1.00 96.00 182 THR A N 1
ATOM 1315 C CA . THR A 1 182 ? -4.544 -19.505 14.133 1.00 96.00 182 THR A CA 1
ATOM 1316 C C . THR A 1 182 ? -3.025 -19.569 14.023 1.00 96.00 182 THR A C 1
ATOM 1318 O O . THR A 1 182 ? -2.381 -20.144 14.897 1.00 96.00 182 THR A O 1
ATOM 1321 N N . SER A 1 183 ? -2.434 -18.977 12.981 1.00 96.50 183 SER A N 1
ATOM 1322 C CA . SER A 1 183 ? -0.986 -19.031 12.748 1.00 96.50 183 SER A CA 1
ATOM 1323 C C . SER A 1 183 ? -0.200 -18.038 13.599 1.00 96.50 183 SER A C 1
ATOM 1325 O O . SER A 1 183 ? 0.957 -18.296 13.922 1.00 96.50 183 SER A O 1
ATOM 1327 N N . ASN A 1 184 ? -0.820 -16.914 13.976 1.00 96.88 184 ASN A N 1
ATOM 1328 C CA . ASN A 1 184 ? -0.167 -15.778 14.625 1.00 96.88 184 ASN A CA 1
ATOM 1329 C C . ASN A 1 184 ? 1.067 -15.282 13.848 1.00 96.88 184 ASN A C 1
ATOM 1331 O O . ASN A 1 184 ? 2.041 -14.828 14.450 1.00 96.88 184 ASN A O 1
ATOM 1335 N N . GLU A 1 185 ? 1.055 -15.396 12.516 1.00 97.62 185 GLU A N 1
ATOM 1336 C CA . GLU A 1 185 ? 2.164 -14.970 11.660 1.00 97.62 185 GLU A CA 1
ATOM 1337 C C . GLU A 1 185 ? 1.908 -13.601 11.017 1.00 97.62 185 GLU A C 1
ATOM 1339 O O . GLU A 1 185 ? 0.875 -13.378 10.384 1.00 97.62 185 GLU A O 1
ATOM 1344 N N . LEU A 1 186 ? 2.880 -12.698 11.113 1.00 96.94 186 LEU A N 1
ATOM 1345 C CA . LEU A 1 186 ? 2.886 -11.432 10.377 1.00 96.94 186 LEU A CA 1
ATOM 1346 C C . LEU A 1 186 ? 4.150 -11.302 9.531 1.00 96.94 186 LEU A C 1
ATOM 1348 O O . LEU A 1 186 ? 5.174 -11.912 9.833 1.00 96.94 186 LEU A O 1
ATOM 1352 N N . PHE A 1 187 ? 4.073 -10.500 8.479 1.00 98.44 187 PHE A N 1
ATOM 1353 C CA . PHE A 1 187 ? 5.123 -10.298 7.490 1.00 98.44 187 PHE A CA 1
ATOM 1354 C C . PHE A 1 187 ? 5.447 -8.815 7.425 1.00 98.44 187 PHE A C 1
ATOM 1356 O O . PHE A 1 187 ? 4.541 -7.989 7.347 1.00 98.44 187 PHE A O 1
ATOM 1363 N N . VAL A 1 188 ? 6.731 -8.481 7.480 1.00 98.19 188 VAL A N 1
ATOM 1364 C CA . VAL A 1 188 ? 7.217 -7.099 7.489 1.00 98.19 188 VAL A CA 1
ATOM 1365 C C . VAL A 1 188 ? 8.195 -6.911 6.349 1.00 98.19 188 VAL A C 1
ATOM 1367 O O . VAL A 1 188 ? 9.174 -7.651 6.260 1.00 98.19 188 VAL A O 1
ATOM 1370 N N . TYR A 1 189 ? 7.947 -5.902 5.520 1.00 97.88 189 TYR A N 1
ATOM 1371 C CA . TYR A 1 189 ? 8.902 -5.415 4.536 1.00 97.88 189 TYR A CA 1
ATOM 1372 C C . TYR A 1 189 ? 9.789 -4.349 5.177 1.00 97.88 189 TYR A C 1
ATOM 1374 O O . TYR A 1 189 ? 9.288 -3.370 5.743 1.00 97.88 189 TYR A O 1
ATOM 1382 N N . ALA A 1 190 ? 11.105 -4.511 5.078 1.00 97.06 190 ALA A N 1
ATOM 1383 C CA . ALA A 1 190 ? 12.034 -3.524 5.605 1.00 97.06 190 ALA A CA 1
ATOM 1384 C C . ALA A 1 190 ? 13.333 -3.425 4.805 1.00 97.06 190 ALA A C 1
ATOM 1386 O O . ALA A 1 190 ? 13.862 -4.429 4.328 1.00 97.06 190 ALA A O 1
ATOM 1387 N N . ALA A 1 191 ? 13.879 -2.211 4.754 1.00 96.94 191 ALA A N 1
ATOM 1388 C CA . ALA A 1 191 ? 15.255 -1.956 4.356 1.00 96.94 191 ALA A CA 1
ATOM 1389 C C . ALA A 1 191 ? 16.194 -2.334 5.508 1.00 96.94 191 ALA A C 1
ATOM 1391 O O . ALA A 1 191 ? 16.041 -1.838 6.629 1.00 96.94 191 ALA A O 1
ATOM 1392 N N . VAL A 1 192 ? 17.173 -3.192 5.246 1.00 95.94 192 VAL A N 1
ATOM 1393 C CA . VAL A 1 192 ? 18.080 -3.736 6.261 1.00 95.94 192 VAL A CA 1
ATOM 1394 C C . VAL A 1 192 ? 19.543 -3.596 5.847 1.00 95.94 192 VAL A C 1
ATOM 1396 O O . VAL A 1 192 ? 19.843 -3.607 4.649 1.00 95.94 192 VAL A O 1
ATOM 1399 N N . PRO A 1 193 ? 20.458 -3.458 6.825 1.00 94.38 193 PRO A N 1
ATOM 1400 C CA . PRO A 1 193 ? 21.881 -3.375 6.536 1.00 94.38 193 PRO A CA 1
ATOM 1401 C C . PRO A 1 193 ? 22.415 -4.692 5.962 1.00 94.38 193 PRO A C 1
ATOM 1403 O O . PRO A 1 193 ? 21.833 -5.766 6.152 1.00 94.38 193 PRO A O 1
ATOM 1406 N N . ALA A 1 194 ? 23.561 -4.595 5.298 1.00 90.12 194 ALA A N 1
ATOM 1407 C CA . ALA A 1 194 ? 24.281 -5.713 4.724 1.00 90.12 194 ALA A CA 1
ATOM 1408 C C . ALA A 1 194 ? 24.528 -6.817 5.757 1.00 90.12 194 ALA A C 1
ATOM 1410 O O . ALA A 1 194 ? 24.987 -6.579 6.878 1.00 90.12 194 ALA A O 1
ATOM 1411 N N . ALA A 1 195 ? 24.257 -8.047 5.338 1.00 86.69 195 ALA A N 1
ATOM 1412 C CA . ALA A 1 195 ? 24.548 -9.256 6.085 1.00 86.69 195 ALA A CA 1
ATOM 1413 C C . ALA A 1 195 ? 25.028 -10.297 5.079 1.00 86.69 195 ALA A C 1
ATOM 1415 O O . ALA A 1 195 ? 24.303 -10.628 4.145 1.00 86.69 195 ALA A O 1
ATOM 1416 N N . MET A 1 196 ? 26.258 -10.791 5.249 1.00 79.00 196 MET A N 1
ATOM 1417 C CA . MET A 1 196 ? 26.861 -11.722 4.292 1.00 79.00 196 MET A CA 1
ATOM 1418 C C . MET A 1 196 ? 25.924 -12.911 4.010 1.00 79.00 196 MET A C 1
ATOM 1420 O O . MET A 1 196 ? 25.454 -13.531 4.967 1.00 79.00 196 MET A O 1
ATOM 1424 N N . PRO A 1 197 ? 25.683 -13.260 2.731 1.00 86.06 197 PRO A N 1
ATOM 1425 C CA . PRO A 1 197 ? 26.378 -12.779 1.528 1.00 86.06 197 PRO A CA 1
ATOM 1426 C C . PRO A 1 197 ? 25.747 -11.546 0.851 1.00 86.06 197 PRO A C 1
ATOM 1428 O O . PRO A 1 197 ? 26.228 -11.129 -0.201 1.00 86.06 197 PRO A O 1
ATOM 1431 N N . HIS A 1 198 ? 24.678 -10.978 1.405 1.00 88.75 198 HIS A N 1
ATOM 1432 C CA . HIS A 1 198 ? 23.888 -9.940 0.754 1.00 88.75 198 HIS A CA 1
ATOM 1433 C C . HIS A 1 198 ? 24.319 -8.516 1.160 1.00 88.75 198 HIS A C 1
ATOM 1435 O O . HIS A 1 198 ? 24.661 -8.273 2.324 1.00 88.75 198 HIS A O 1
ATOM 1441 N N . PRO A 1 199 ? 24.288 -7.550 0.220 1.00 93.50 199 PRO A N 1
ATOM 1442 C CA . PRO A 1 199 ? 24.490 -6.137 0.531 1.00 93.50 199 PRO A CA 1
ATOM 1443 C C . PRO A 1 199 ? 23.291 -5.563 1.308 1.00 93.50 199 PRO A C 1
ATOM 1445 O O . PRO A 1 199 ? 22.360 -6.286 1.681 1.00 93.50 199 PRO A O 1
ATOM 1448 N N . ASP A 1 200 ? 23.311 -4.250 1.548 1.00 95.19 200 ASP A N 1
ATOM 1449 C CA . ASP A 1 200 ? 22.118 -3.511 1.964 1.00 95.19 200 ASP A CA 1
ATOM 1450 C C . ASP A 1 200 ? 20.975 -3.813 0.988 1.00 95.19 200 ASP A C 1
ATOM 1452 O O . ASP A 1 200 ? 21.153 -3.783 -0.234 1.00 95.19 200 ASP A O 1
ATOM 1456 N N . ARG A 1 201 ? 19.806 -4.148 1.529 1.00 96.31 201 ARG A N 1
ATOM 1457 C CA . ARG A 1 201 ? 18.705 -4.698 0.736 1.00 96.31 201 ARG A CA 1
ATOM 1458 C C . ARG A 1 201 ? 17.361 -4.413 1.376 1.00 96.31 201 ARG A C 1
ATOM 1460 O O . ARG A 1 201 ? 17.274 -4.120 2.568 1.00 96.31 201 ARG A O 1
ATOM 1467 N N . ASN A 1 202 ? 16.313 -4.545 0.585 1.00 97.50 202 ASN A N 1
ATOM 1468 C CA . ASN A 1 202 ? 14.984 -4.760 1.116 1.00 97.50 202 ASN A CA 1
ATOM 1469 C C . ASN A 1 202 ? 14.793 -6.260 1.385 1.00 97.50 202 ASN A C 1
ATOM 1471 O O . ASN A 1 202 ? 15.353 -7.111 0.694 1.00 97.50 202 ASN A O 1
ATOM 1475 N N . GLN A 1 203 ? 14.004 -6.600 2.394 1.00 97.31 203 GLN A N 1
ATOM 1476 C CA . GLN A 1 203 ? 13.659 -7.988 2.689 1.00 97.31 203 GLN A CA 1
ATOM 1477 C C . GLN A 1 203 ? 12.248 -8.083 3.255 1.00 97.31 203 GLN A C 1
ATOM 1479 O O . GLN A 1 203 ? 11.728 -7.115 3.817 1.00 97.31 203 GLN A O 1
ATOM 1484 N N . VAL A 1 204 ? 11.661 -9.275 3.171 1.00 98.44 204 VAL A N 1
ATOM 1485 C CA . VAL A 1 204 ? 10.444 -9.617 3.908 1.00 98.44 204 VAL A CA 1
ATOM 1486 C C . VAL A 1 204 ? 10.788 -10.601 5.015 1.00 98.44 204 VAL A C 1
ATOM 1488 O O . VAL A 1 204 ? 11.316 -11.686 4.767 1.00 98.44 204 VAL A O 1
ATOM 1491 N N . VAL A 1 205 ? 10.454 -10.229 6.248 1.00 98.19 205 VAL A N 1
ATOM 1492 C CA . VAL A 1 205 ? 10.632 -11.064 7.438 1.00 98.19 205 VAL A CA 1
ATOM 1493 C C . VAL A 1 205 ? 9.274 -11.518 7.936 1.00 98.19 205 VAL A C 1
ATOM 1495 O O . VAL A 1 205 ? 8.389 -10.701 8.183 1.00 98.19 205 VAL A O 1
ATOM 1498 N N . ARG A 1 206 ? 9.126 -12.823 8.131 1.00 98.31 206 ARG A N 1
ATOM 1499 C CA . ARG A 1 206 ? 7.996 -13.410 8.838 1.00 98.31 206 ARG A CA 1
ATOM 1500 C C . ARG A 1 206 ? 8.304 -13.474 10.327 1.00 98.31 206 ARG A C 1
ATOM 1502 O O . ARG A 1 206 ? 9.360 -13.972 10.710 1.00 98.31 206 ARG A O 1
ATOM 1509 N N . PHE A 1 207 ? 7.364 -13.049 11.157 1.00 98.12 207 PHE A N 1
ATOM 1510 C CA . PHE A 1 207 ? 7.387 -13.217 12.606 1.00 98.12 207 PHE A CA 1
ATOM 1511 C C . PHE A 1 207 ? 6.245 -14.128 13.042 1.00 98.12 207 PHE A C 1
ATOM 1513 O O . PHE A 1 207 ? 5.126 -13.970 12.559 1.00 98.12 207 PHE A O 1
ATOM 1520 N N . THR A 1 208 ? 6.508 -15.023 13.991 1.00 97.75 208 THR A N 1
ATOM 1521 C CA . THR A 1 208 ? 5.470 -15.804 14.678 1.00 97.75 208 THR A CA 1
ATOM 1522 C C . THR A 1 208 ? 5.300 -15.257 16.086 1.00 97.75 208 THR A C 1
ATOM 1524 O O . THR A 1 208 ? 6.285 -15.089 16.812 1.00 97.75 208 THR A O 1
ATOM 1527 N N . LEU A 1 209 ? 4.062 -14.957 16.475 1.00 95.94 209 LEU A N 1
ATOM 1528 C CA . LEU A 1 209 ? 3.760 -14.356 17.769 1.00 95.94 209 LEU A CA 1
ATOM 1529 C C . LEU A 1 209 ? 3.329 -15.400 18.802 1.00 95.94 209 LEU A C 1
ATOM 1531 O O . LEU A 1 209 ? 2.669 -16.392 18.500 1.00 95.94 209 LEU A O 1
ATOM 1535 N N . THR A 1 210 ? 3.646 -15.131 20.064 1.00 93.25 210 THR A N 1
ATOM 1536 C CA . THR A 1 210 ? 2.985 -15.755 21.213 1.00 93.25 210 THR A CA 1
ATOM 1537 C C . THR A 1 210 ? 2.421 -14.643 22.085 1.00 93.25 210 THR A C 1
ATOM 1539 O O . THR A 1 210 ? 3.159 -13.865 22.693 1.00 93.25 210 THR A O 1
ATOM 1542 N N . GLY A 1 211 ? 1.094 -14.522 22.102 1.00 88.06 211 GLY A N 1
ATOM 1543 C CA . GLY A 1 211 ? 0.447 -13.306 22.586 1.00 88.06 211 GLY A CA 1
ATOM 1544 C C . GLY A 1 211 ? 0.806 -12.127 21.680 1.00 88.06 211 GLY A C 1
ATOM 1545 O O . GLY A 1 211 ? 0.593 -12.193 20.476 1.00 88.06 211 GLY A O 1
ATOM 1546 N N . ASN A 1 212 ? 1.385 -11.068 22.250 1.00 85.56 212 ASN A N 1
ATOM 1547 C CA . ASN A 1 212 ? 1.666 -9.815 21.533 1.00 85.56 212 ASN A CA 1
ATOM 1548 C C . ASN A 1 212 ? 3.162 -9.569 21.297 1.00 85.56 212 ASN A C 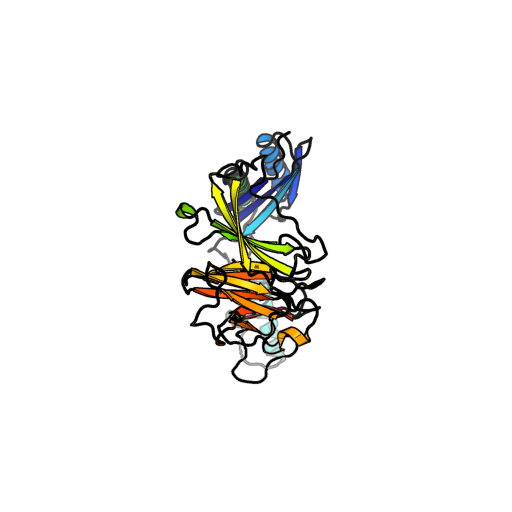1
ATOM 1550 O O . ASN A 1 212 ? 3.572 -8.428 21.101 1.00 85.56 212 ASN A O 1
ATOM 1554 N N . VAL A 1 213 ? 3.978 -10.621 21.367 1.00 90.69 213 VAL A N 1
ATOM 1555 C CA . VAL A 1 213 ? 5.431 -10.555 21.175 1.00 90.69 213 VAL A CA 1
ATOM 1556 C C . VAL A 1 213 ? 5.846 -11.639 20.190 1.00 90.69 213 VAL A C 1
ATOM 1558 O O . VAL A 1 213 ? 5.373 -12.774 20.272 1.00 90.69 213 VAL A O 1
ATOM 1561 N N . ALA A 1 214 ? 6.726 -11.287 19.260 1.00 94.38 214 ALA A N 1
ATOM 1562 C CA . ALA A 1 214 ? 7.344 -12.220 18.342 1.00 94.38 214 ALA A CA 1
ATOM 1563 C C . ALA A 1 214 ? 8.300 -13.140 19.102 1.00 94.38 214 ALA A C 1
ATOM 1565 O O . ALA A 1 214 ? 9.209 -12.682 19.793 1.00 94.38 214 ALA A O 1
ATOM 1566 N N . THR A 1 215 ? 8.091 -14.445 18.970 1.00 92.88 215 THR A N 1
ATOM 1567 C CA . THR A 1 215 ? 8.926 -15.475 19.603 1.00 92.88 215 THR A CA 1
ATOM 1568 C C . THR A 1 215 ? 9.915 -16.102 18.635 1.00 92.88 215 THR A C 1
ATOM 1570 O O . THR A 1 215 ? 10.912 -16.677 19.064 1.00 92.88 215 THR A O 1
ATOM 1573 N N . SER A 1 216 ? 9.678 -15.960 17.332 1.00 95.06 216 SER A N 1
ATOM 1574 C CA . SER A 1 216 ? 10.634 -16.323 16.291 1.00 95.06 216 SER A CA 1
ATOM 1575 C C . SER A 1 216 ? 10.465 -15.438 15.061 1.00 95.06 216 SER A C 1
ATOM 1577 O O . SER A 1 216 ? 9.412 -14.824 14.854 1.00 95.06 216 SER A O 1
ATOM 1579 N N . SER A 1 217 ? 11.518 -15.376 14.253 1.00 95.88 217 SER A N 1
ATOM 1580 C CA . SER A 1 217 ? 11.512 -14.725 12.953 1.00 95.88 217 SER A CA 1
ATOM 1581 C C . SER A 1 217 ? 12.229 -15.580 11.914 1.00 95.88 217 SER A C 1
ATOM 1583 O O . SER A 1 217 ? 13.120 -16.366 12.239 1.00 95.88 217 SER A O 1
ATOM 1585 N N . ALA A 1 218 ? 11.829 -15.428 10.657 1.00 96.69 218 ALA A N 1
ATOM 1586 C CA . ALA A 1 218 ? 12.499 -16.015 9.508 1.00 96.69 218 ALA A CA 1
ATOM 1587 C C . ALA A 1 218 ? 12.460 -15.016 8.353 1.00 96.69 218 ALA A C 1
ATOM 1589 O O . ALA A 1 218 ? 11.393 -14.489 8.030 1.00 96.69 218 ALA A O 1
ATOM 1590 N N . VAL A 1 219 ? 13.605 -14.757 7.725 1.00 96.50 219 VAL A N 1
ATOM 1591 C CA . VAL A 1 219 ? 13.617 -14.032 6.452 1.00 96.50 219 VAL A CA 1
ATOM 1592 C C . VAL A 1 219 ? 13.021 -14.958 5.396 1.00 96.50 219 VAL A C 1
ATOM 1594 O O . VAL A 1 219 ? 13.460 -16.098 5.263 1.00 96.50 219 VAL A O 1
ATOM 1597 N N . VAL A 1 220 ? 11.978 -14.496 4.708 1.00 97.25 220 VAL A N 1
ATOM 1598 C CA . VAL A 1 220 ? 11.307 -15.269 3.650 1.00 97.25 220 VAL A CA 1
ATOM 1599 C C . VAL A 1 220 ? 11.674 -14.754 2.264 1.00 97.25 220 VAL A C 1
ATOM 1601 O O . VAL A 1 220 ? 11.761 -15.539 1.334 1.00 97.25 220 VAL A O 1
ATOM 1604 N N . VAL A 1 221 ? 11.962 -13.462 2.123 1.00 97.25 221 VAL A N 1
ATOM 1605 C CA . VAL A 1 221 ? 12.514 -12.891 0.888 1.00 97.25 221 VAL A CA 1
ATOM 1606 C C . VAL A 1 221 ? 13.725 -12.066 1.286 1.00 97.25 221 VAL A C 1
ATOM 1608 O O . VAL A 1 221 ? 13.558 -11.123 2.054 1.00 97.25 221 VAL A O 1
ATOM 1611 N N . ASP A 1 222 ? 14.917 -12.443 0.824 1.00 93.31 222 ASP A N 1
ATOM 1612 C CA . ASP A 1 222 ? 16.195 -11.969 1.382 1.00 93.31 222 ASP A CA 1
ATOM 1613 C C . ASP A 1 222 ? 17.080 -11.206 0.385 1.00 93.31 222 ASP A C 1
ATOM 1615 O O . ASP A 1 222 ? 18.226 -10.901 0.683 1.00 93.31 222 ASP A O 1
ATOM 1619 N N . ASP A 1 223 ? 16.598 -10.916 -0.820 1.00 91.00 223 ASP A N 1
ATOM 1620 C CA . ASP A 1 223 ? 17.440 -10.438 -1.921 1.00 91.00 223 ASP A CA 1
ATOM 1621 C C . ASP A 1 223 ? 16.792 -9.323 -2.754 1.00 91.00 223 ASP A C 1
ATOM 1623 O O . ASP A 1 223 ? 17.166 -9.106 -3.908 1.00 91.00 223 ASP A O 1
ATOM 1627 N N . LEU A 1 224 ? 15.848 -8.569 -2.179 1.00 96.88 224 LEU A N 1
ATOM 1628 C CA . LEU A 1 224 ? 15.221 -7.464 -2.901 1.00 96.88 224 LEU A CA 1
ATOM 1629 C C . LEU A 1 224 ? 16.183 -6.266 -2.990 1.00 96.88 224 LEU A C 1
ATOM 1631 O O . LEU A 1 224 ? 16.666 -5.786 -1.960 1.00 96.88 224 LEU A O 1
ATOM 1635 N N . PRO A 1 225 ? 16.443 -5.729 -4.195 1.00 96.00 225 PRO A N 1
ATOM 1636 C CA . PRO A 1 225 ? 17.273 -4.542 -4.367 1.00 96.00 225 PRO A CA 1
ATOM 1637 C C . PRO A 1 225 ? 16.807 -3.354 -3.518 1.00 96.00 225 PRO A C 1
ATOM 1639 O O . PRO A 1 225 ? 15.609 -3.148 -3.322 1.00 96.00 225 PRO A O 1
ATOM 1642 N N . LEU A 1 226 ? 17.766 -2.556 -3.045 1.00 95.69 226 LEU A N 1
ATOM 1643 C CA . LEU A 1 226 ? 17.529 -1.344 -2.265 1.00 95.69 226 LEU A CA 1
ATOM 1644 C C . LEU A 1 226 ? 18.002 -0.110 -3.033 1.00 95.69 226 LEU A C 1
ATOM 1646 O O . LEU A 1 226 ? 19.165 -0.014 -3.418 1.00 95.69 226 LEU A O 1
ATOM 1650 N N . GLY A 1 227 ? 17.102 0.854 -3.200 1.00 93.12 227 GLY A N 1
ATOM 1651 C CA . GLY A 1 227 ? 17.397 2.198 -3.679 1.00 93.12 227 GLY A CA 1
ATOM 1652 C C . GLY A 1 227 ? 17.483 3.214 -2.541 1.00 93.12 227 GLY A C 1
ATOM 1653 O O . GLY A 1 227 ? 17.014 2.999 -1.417 1.00 93.12 227 GLY A O 1
ATOM 1654 N N . THR A 1 228 ? 18.052 4.382 -2.834 1.00 85.88 228 THR A N 1
ATOM 1655 C CA . THR A 1 228 ? 17.975 5.555 -1.942 1.00 85.88 228 THR A CA 1
ATOM 1656 C C . THR A 1 228 ? 16.582 6.195 -1.959 1.00 85.88 228 THR A C 1
ATOM 1658 O O . THR A 1 228 ? 16.167 6.814 -0.977 1.00 85.88 228 THR A O 1
ATOM 1661 N N . LEU A 1 229 ? 15.847 6.001 -3.057 1.00 92.06 229 LEU A N 1
ATOM 1662 C CA . LEU A 1 229 ? 14.453 6.377 -3.264 1.00 92.06 229 LEU A CA 1
ATOM 1663 C C . LEU A 1 229 ? 13.704 5.204 -3.913 1.00 92.06 229 LEU A C 1
ATOM 1665 O O . LEU A 1 229 ? 14.316 4.260 -4.406 1.00 92.06 229 LEU A O 1
ATOM 1669 N N . GLN A 1 230 ? 12.378 5.322 -3.954 1.00 94.38 230 GLN A N 1
ATOM 1670 C CA . GLN A 1 230 ? 11.496 4.468 -4.759 1.00 94.38 230 GLN A CA 1
ATOM 1671 C C . GLN A 1 230 ? 11.605 2.966 -4.429 1.00 94.38 230 GLN A C 1
ATOM 1673 O O . GLN A 1 230 ? 11.746 2.124 -5.310 1.00 94.38 230 GLN A O 1
ATOM 1678 N N . ASN A 1 231 ? 11.568 2.625 -3.137 1.00 94.94 231 ASN A N 1
ATOM 1679 C CA . ASN A 1 231 ? 11.654 1.234 -2.675 1.00 94.94 231 ASN A CA 1
ATOM 1680 C C . ASN A 1 231 ? 10.309 0.497 -2.667 1.00 94.94 231 ASN A C 1
ATOM 1682 O O . ASN A 1 231 ? 10.299 -0.695 -2.368 1.00 94.94 231 ASN A O 1
ATOM 1686 N N . GLY A 1 232 ? 9.193 1.172 -2.976 1.00 93.94 232 GLY A N 1
ATOM 1687 C CA . GLY A 1 232 ? 7.852 0.619 -2.782 1.00 93.94 232 GLY A CA 1
ATOM 1688 C C . GLY A 1 232 ? 7.662 0.172 -1.333 1.00 93.94 232 GLY A C 1
ATOM 1689 O O . GLY A 1 232 ? 7.828 0.971 -0.410 1.00 93.94 232 GLY A O 1
ATOM 1690 N N . GLY A 1 233 ? 7.392 -1.117 -1.146 1.00 94.50 233 GLY A N 1
ATOM 1691 C CA . GLY A 1 233 ? 7.416 -1.766 0.160 1.00 94.50 233 GLY A CA 1
ATOM 1692 C C . GLY A 1 233 ? 6.050 -2.135 0.715 1.00 94.50 233 GLY A C 1
ATOM 1693 O O . GLY A 1 233 ? 5.982 -2.541 1.872 1.00 94.50 233 GLY A O 1
ATOM 1694 N N . GLU A 1 234 ? 4.986 -2.041 -0.083 1.00 96.06 234 GLU A N 1
ATOM 1695 C CA . GLU A 1 234 ? 3.693 -2.614 0.283 1.00 96.06 234 GLU A CA 1
ATOM 1696 C C . GLU A 1 234 ? 3.788 -4.140 0.227 1.00 96.06 234 GLU A C 1
ATOM 1698 O O . GLU A 1 234 ? 4.351 -4.713 -0.712 1.00 96.06 234 GLU A O 1
ATOM 1703 N N . VAL A 1 235 ? 3.227 -4.805 1.233 1.00 97.56 235 VAL A N 1
ATOM 1704 C CA . VAL A 1 235 ? 3.156 -6.264 1.307 1.00 97.56 235 VAL A CA 1
ATOM 1705 C C . VAL A 1 235 ? 1.760 -6.673 1.741 1.00 97.56 235 VAL A C 1
ATOM 1707 O O . VAL A 1 235 ? 1.231 -6.132 2.707 1.00 97.56 235 VAL A O 1
ATOM 1710 N N . LEU A 1 236 ? 1.162 -7.635 1.041 1.00 97.31 236 LEU A N 1
ATOM 1711 C CA . LEU A 1 236 ? -0.168 -8.152 1.363 1.00 97.31 236 LEU A CA 1
ATOM 1712 C C . LEU A 1 236 ? -0.368 -9.566 0.814 1.00 97.31 236 LEU A C 1
ATOM 1714 O O . LEU A 1 236 ? 0.367 -10.019 -0.063 1.00 97.31 236 LEU A O 1
ATOM 1718 N N . PHE A 1 237 ? -1.374 -10.270 1.328 1.00 98.19 237 PHE A N 1
ATOM 1719 C CA . PHE A 1 237 ? -1.756 -11.582 0.813 1.00 98.19 237 PHE A CA 1
ATOM 1720 C C . PHE A 1 237 ? -2.900 -11.480 -0.187 1.00 98.19 237 PHE A C 1
ATOM 1722 O O . PHE A 1 237 ? -3.883 -10.775 0.047 1.00 98.19 237 PHE A O 1
ATOM 1729 N N . GLY A 1 238 ? -2.775 -12.225 -1.283 1.00 96.19 238 GLY A N 1
ATOM 1730 C CA . GLY A 1 238 ? -3.850 -12.396 -2.246 1.00 96.19 238 GLY A CA 1
ATOM 1731 C C . GLY A 1 238 ? -4.889 -13.428 -1.823 1.00 96.19 238 GLY A C 1
ATOM 1732 O O . GLY A 1 238 ? -4.652 -14.232 -0.916 1.00 96.19 238 GLY A O 1
ATOM 1733 N N . PRO A 1 239 ? -6.049 -13.445 -2.505 1.00 95.56 239 PRO A N 1
ATOM 1734 C CA . PRO A 1 239 ? -7.084 -14.460 -2.292 1.00 95.56 239 PRO A CA 1
ATOM 1735 C C . PRO A 1 239 ? -6.608 -15.876 -2.660 1.00 95.56 239 PRO A C 1
ATOM 1737 O O . PRO A 1 239 ? -7.217 -16.861 -2.255 1.00 95.56 239 PRO A O 1
ATOM 1740 N N . ASP A 1 240 ? -5.511 -15.979 -3.409 1.00 95.75 240 ASP A N 1
ATOM 1741 C CA . ASP A 1 240 ? -4.807 -17.213 -3.753 1.00 95.75 240 ASP A CA 1
ATOM 1742 C C . ASP A 1 240 ? -3.865 -17.713 -2.636 1.00 95.75 240 ASP A C 1
ATOM 1744 O O . ASP A 1 240 ? -3.239 -18.760 -2.779 1.00 95.75 240 ASP A O 1
ATOM 1748 N N . GLY A 1 241 ? -3.750 -16.982 -1.521 1.00 95.81 241 GLY A N 1
ATOM 1749 C CA . GLY A 1 241 ? -2.874 -17.320 -0.396 1.00 95.81 241 GLY A CA 1
ATOM 1750 C C . GLY A 1 241 ? -1.393 -17.005 -0.630 1.00 95.81 241 GLY A C 1
ATOM 1751 O O . GLY A 1 241 ? -0.558 -17.341 0.216 1.00 95.81 241 GLY A O 1
ATOM 1752 N N . HIS A 1 242 ? -1.055 -16.352 -1.745 1.00 98.50 242 HIS A N 1
ATOM 1753 C CA . HIS A 1 242 ? 0.304 -15.931 -2.063 1.00 98.50 242 HIS A CA 1
ATOM 1754 C C . HIS A 1 242 ? 0.613 -14.537 -1.515 1.00 98.50 242 HIS A C 1
ATOM 1756 O O . HIS A 1 242 ? -0.280 -13.730 -1.260 1.00 98.50 242 HIS A O 1
ATOM 1762 N N . LEU A 1 243 ? 1.901 -14.271 -1.310 1.00 98.62 243 LEU A N 1
ATOM 1763 C CA . LEU A 1 243 ? 2.420 -13.003 -0.817 1.00 98.62 243 LEU A CA 1
ATOM 1764 C C . LEU A 1 243 ? 2.758 -12.098 -2.003 1.00 98.62 243 LEU A C 1
ATOM 1766 O O . LEU A 1 243 ? 3.574 -12.476 -2.843 1.00 98.62 243 LEU A O 1
ATOM 1770 N N . TYR A 1 244 ? 2.174 -10.907 -2.044 1.00 98.69 244 TYR A N 1
ATOM 1771 C CA . TYR A 1 244 ? 2.447 -9.890 -3.053 1.00 98.69 244 TYR A CA 1
ATOM 1772 C C . TYR A 1 244 ? 3.267 -8.760 -2.438 1.00 98.69 244 TYR A C 1
ATOM 1774 O O . TYR A 1 244 ? 2.979 -8.323 -1.325 1.00 98.69 244 TYR A O 1
ATOM 1782 N N . VAL A 1 245 ? 4.286 -8.303 -3.161 1.00 98.56 245 VAL A N 1
ATOM 1783 C CA . VAL A 1 245 ? 5.221 -7.260 -2.722 1.00 98.56 245 VAL A CA 1
ATOM 1784 C C . VAL A 1 245 ? 5.358 -6.216 -3.822 1.00 98.56 245 VAL A C 1
ATOM 1786 O O . VAL A 1 245 ? 5.630 -6.577 -4.968 1.00 98.56 245 VAL A O 1
ATOM 1789 N N . SER A 1 246 ? 5.205 -4.933 -3.491 1.00 97.94 246 SER A N 1
ATOM 1790 C CA . SER A 1 246 ? 5.578 -3.856 -4.409 1.00 97.94 246 SER A CA 1
ATOM 1791 C C . SER A 1 246 ? 7.056 -3.507 -4.252 1.00 97.94 246 SER A C 1
ATOM 1793 O O . SER A 1 246 ? 7.541 -3.271 -3.145 1.00 97.94 246 SER A O 1
ATOM 1795 N N . LEU A 1 247 ? 7.779 -3.454 -5.369 1.00 98.06 247 LEU A N 1
ATOM 1796 C CA . LEU A 1 247 ? 9.161 -2.993 -5.417 1.00 98.06 247 LEU A CA 1
ATOM 1797 C C . LEU A 1 247 ? 9.274 -1.918 -6.496 1.00 98.06 247 LEU A C 1
ATOM 1799 O O . LEU A 1 247 ? 9.121 -2.200 -7.684 1.00 98.06 247 LEU A O 1
ATOM 1803 N N . GLY A 1 248 ? 9.538 -0.680 -6.081 1.00 97.25 248 GLY A N 1
ATOM 1804 C CA . GLY A 1 248 ? 9.769 0.413 -7.024 1.00 97.25 248 GLY A CA 1
ATOM 1805 C C . GLY A 1 248 ? 11.056 0.227 -7.834 1.00 97.25 248 GLY A C 1
ATOM 1806 O O . GLY A 1 248 ? 11.804 -0.737 -7.661 1.00 97.25 248 GLY A O 1
ATOM 1807 N N . ASP A 1 249 ? 11.320 1.144 -8.756 1.00 97.00 249 ASP A N 1
ATOM 1808 C CA . ASP A 1 249 ? 12.454 1.090 -9.682 1.00 97.00 249 ASP A CA 1
ATOM 1809 C C . ASP A 1 249 ? 13.816 1.376 -9.024 1.00 97.00 249 ASP A C 1
ATOM 1811 O O . ASP A 1 249 ? 14.847 1.391 -9.699 1.00 97.00 249 ASP A O 1
ATOM 1815 N N . THR A 1 250 ? 13.842 1.586 -7.703 1.00 96.12 250 THR A N 1
ATOM 1816 C CA . THR A 1 250 ? 15.034 1.899 -6.898 1.00 96.12 250 THR A CA 1
ATOM 1817 C C . THR A 1 250 ? 15.762 3.179 -7.318 1.00 96.12 250 THR A C 1
ATOM 1819 O O . THR A 1 250 ? 16.945 3.353 -7.023 1.00 96.12 250 THR A O 1
ATOM 1822 N N . ASN A 1 251 ? 15.045 4.102 -7.967 1.00 95.31 251 ASN A N 1
ATOM 1823 C CA . ASN A 1 251 ? 15.553 5.340 -8.551 1.00 95.31 251 ASN A CA 1
ATOM 1824 C C . ASN A 1 251 ? 16.451 5.131 -9.780 1.00 95.31 251 ASN A C 1
ATOM 1826 O O . ASN A 1 251 ? 17.294 5.978 -10.088 1.00 95.31 251 ASN A O 1
ATOM 1830 N N . VAL A 1 252 ? 16.284 4.002 -10.471 1.00 95.56 252 VAL A N 1
ATOM 1831 C CA . VAL A 1 252 ? 16.978 3.684 -11.721 1.00 95.56 252 VAL A CA 1
ATOM 1832 C C . VAL A 1 252 ? 15.945 3.214 -12.742 1.00 95.56 252 VAL A C 1
ATOM 1834 O O . VAL A 1 252 ? 15.714 2.023 -12.929 1.00 95.56 252 VAL A O 1
ATOM 1837 N N . GLU A 1 253 ? 15.343 4.178 -13.432 1.00 94.62 253 GLU A N 1
ATOM 1838 C CA . GLU A 1 253 ? 14.177 4.000 -14.309 1.00 94.62 253 GLU A CA 1
ATOM 1839 C C . GLU A 1 253 ? 14.316 2.845 -15.316 1.00 94.62 253 GLU A C 1
ATOM 1841 O O . GLU A 1 253 ? 13.391 2.062 -15.530 1.00 94.62 253 GLU A O 1
ATOM 1846 N N . ALA A 1 254 ? 15.506 2.684 -15.905 1.00 94.62 254 ALA A N 1
ATOM 1847 C CA . ALA A 1 254 ? 15.790 1.633 -16.882 1.00 94.62 254 ALA A CA 1
ATOM 1848 C C . ALA A 1 254 ? 15.626 0.203 -16.322 1.00 94.62 254 ALA A C 1
ATOM 1850 O O . ALA A 1 254 ? 15.381 -0.738 -17.085 1.00 94.62 254 ALA A O 1
ATOM 1851 N N . LEU A 1 255 ? 15.738 0.011 -15.001 1.00 96.00 255 LEU A N 1
ATOM 1852 C CA . LEU A 1 255 ? 15.584 -1.304 -14.378 1.00 96.00 255 LEU A CA 1
ATOM 1853 C C . LEU A 1 255 ? 14.137 -1.804 -14.424 1.00 96.00 255 LEU A C 1
ATOM 1855 O O . LEU A 1 255 ? 13.944 -3.009 -14.574 1.00 96.00 255 LEU A O 1
ATOM 1859 N N . ALA A 1 256 ? 13.138 -0.911 -14.435 1.00 95.75 256 ALA A N 1
ATOM 1860 C CA . ALA A 1 256 ? 11.724 -1.293 -14.531 1.00 95.75 256 ALA A CA 1
ATOM 1861 C C . ALA A 1 256 ? 11.420 -2.152 -15.776 1.00 95.75 256 ALA A C 1
ATOM 1863 O O . ALA A 1 256 ? 10.604 -3.080 -15.730 1.00 95.75 256 ALA A O 1
ATOM 1864 N N . GLN A 1 257 ? 12.145 -1.892 -16.871 1.00 94.25 257 GLN A N 1
ATOM 1865 C CA . GLN A 1 257 ? 12.022 -2.586 -18.156 1.00 94.25 257 GLN A CA 1
ATOM 1866 C C . GLN A 1 257 ? 13.063 -3.694 -18.369 1.00 94.25 257 GLN A C 1
ATOM 1868 O O . GLN A 1 257 ? 12.918 -4.507 -19.290 1.00 94.25 257 GLN A O 1
ATOM 1873 N N . THR A 1 258 ? 14.098 -3.773 -17.532 1.00 93.88 258 THR A N 1
ATOM 1874 C CA . THR A 1 258 ? 15.199 -4.722 -17.722 1.00 93.88 258 THR A CA 1
ATOM 1875 C C . THR A 1 258 ? 14.725 -6.158 -17.420 1.00 93.88 258 THR A C 1
ATOM 1877 O O . THR A 1 258 ? 14.165 -6.421 -16.353 1.00 93.88 258 THR A O 1
ATOM 1880 N N . PRO A 1 259 ? 14.873 -7.121 -18.350 1.00 90.38 259 PRO A N 1
ATOM 1881 C CA . PRO A 1 259 ? 14.501 -8.513 -18.097 1.00 90.38 259 PRO A CA 1
ATOM 1882 C C . PRO A 1 259 ? 15.355 -9.152 -16.996 1.00 90.38 259 PRO A C 1
ATOM 1884 O O . PRO A 1 259 ? 16.562 -8.932 -16.936 1.00 90.38 259 PRO A O 1
ATOM 1887 N N . GLY A 1 260 ? 14.738 -9.974 -16.146 1.00 89.31 260 GLY A N 1
ATOM 1888 C CA . GLY A 1 260 ? 15.451 -10.750 -15.124 1.00 89.31 260 GLY A CA 1
ATOM 1889 C C . GLY A 1 260 ? 15.915 -9.966 -13.891 1.00 89.31 260 GLY A C 1
ATOM 1890 O O . GLY A 1 260 ? 16.518 -10.565 -13.007 1.00 89.31 260 GLY A O 1
ATOM 1891 N N . VAL A 1 261 ? 15.621 -8.665 -13.796 1.00 94.38 261 VAL A N 1
ATOM 1892 C CA . VAL A 1 261 ? 15.835 -7.873 -12.574 1.00 94.38 261 VAL A CA 1
ATOM 1893 C C . VAL A 1 261 ? 14.502 -7.517 -11.917 1.00 94.38 261 VAL A C 1
ATOM 1895 O O . VAL A 1 261 ? 13.464 -7.466 -12.578 1.00 94.38 261 VAL A O 1
ATOM 1898 N N . LEU A 1 262 ? 14.537 -7.287 -10.605 1.00 96.38 262 LEU A N 1
ATOM 1899 C CA . LEU A 1 262 ? 13.346 -7.084 -9.778 1.00 96.38 262 LEU A CA 1
ATOM 1900 C C . LEU A 1 262 ? 12.827 -5.638 -9.630 1.00 96.38 262 LEU A C 1
ATOM 1902 O O . LEU A 1 262 ? 11.657 -5.521 -9.280 1.00 96.38 262 LEU A O 1
ATOM 1906 N N . PRO A 1 263 ? 13.598 -4.549 -9.831 1.00 97.75 263 PRO A N 1
ATOM 1907 C CA . PRO A 1 263 ? 13.057 -3.200 -9.645 1.00 97.75 263 PRO A CA 1
ATOM 1908 C C . PRO A 1 263 ? 11.910 -2.859 -10.605 1.00 97.75 263 PRO A C 1
ATOM 1910 O O . PRO A 1 263 ? 11.908 -3.276 -11.763 1.00 97.75 263 PRO A O 1
ATOM 1913 N N . GLY A 1 264 ? 10.950 -2.069 -10.120 1.00 97.50 264 GLY A N 1
ATOM 1914 C CA . GLY A 1 264 ? 9.804 -1.564 -10.882 1.00 97.50 264 GLY A CA 1
ATOM 1915 C C . GLY A 1 264 ? 8.729 -2.618 -11.151 1.00 97.50 264 GLY A C 1
ATOM 1916 O O . GLY A 1 264 ? 8.177 -2.675 -12.256 1.00 97.50 264 GLY A O 1
ATOM 1917 N N . ARG A 1 265 ? 8.480 -3.493 -10.167 1.00 97.38 265 ARG A N 1
ATOM 1918 C CA . ARG A 1 265 ? 7.650 -4.701 -10.278 1.00 97.38 265 ARG A CA 1
ATOM 1919 C C . ARG A 1 265 ? 6.663 -4.835 -9.131 1.00 97.38 265 ARG A C 1
ATOM 1921 O O . ARG A 1 265 ? 6.926 -4.426 -8.002 1.00 97.38 265 ARG A O 1
ATOM 1928 N N . ILE A 1 266 ? 5.580 -5.551 -9.414 1.00 98.44 266 ILE A N 1
ATOM 1929 C CA . ILE A 1 266 ? 4.901 -6.327 -8.377 1.00 98.44 266 ILE A CA 1
ATOM 1930 C C . ILE A 1 266 ? 5.473 -7.733 -8.414 1.00 98.44 266 ILE A C 1
ATOM 1932 O O . ILE A 1 266 ? 5.612 -8.332 -9.483 1.00 98.44 266 ILE A O 1
ATOM 1936 N N . LEU A 1 267 ? 5.806 -8.253 -7.242 1.00 98.62 267 LEU A N 1
ATOM 1937 C CA . LEU A 1 267 ? 6.372 -9.578 -7.056 1.00 98.62 267 LEU A CA 1
ATOM 1938 C C . LEU A 1 267 ? 5.357 -10.469 -6.339 1.00 98.62 267 LEU A C 1
ATOM 1940 O O . LEU A 1 267 ? 4.657 -9.997 -5.445 1.00 98.62 267 LEU A O 1
ATOM 1944 N N . ARG A 1 268 ? 5.290 -11.748 -6.708 1.00 98.69 268 ARG A N 1
ATOM 1945 C CA . ARG A 1 268 ? 4.426 -12.762 -6.098 1.00 98.69 268 ARG A CA 1
ATOM 1946 C C . ARG A 1 268 ? 5.260 -13.952 -5.640 1.00 98.69 268 ARG A C 1
ATOM 1948 O O . ARG A 1 268 ? 5.914 -14.618 -6.445 1.00 98.69 268 ARG A O 1
ATOM 1955 N N . TYR A 1 269 ? 5.178 -14.236 -4.348 1.00 98.75 269 TYR A N 1
ATOM 1956 C CA . TYR A 1 269 ? 5.873 -15.316 -3.661 1.00 98.75 269 TYR A CA 1
ATOM 1957 C C . TYR A 1 269 ? 4.871 -16.277 -3.013 1.00 98.75 269 TYR A C 1
ATOM 1959 O O . TYR A 1 269 ? 3.731 -15.937 -2.702 1.00 98.75 269 TYR A O 1
ATOM 1967 N N . THR A 1 270 ? 5.290 -17.509 -2.754 1.00 98.44 270 THR A N 1
ATOM 1968 C CA . THR A 1 270 ? 4.612 -18.362 -1.771 1.00 98.44 270 THR A CA 1
ATOM 1969 C C . THR A 1 270 ? 4.769 -17.757 -0.376 1.00 98.44 270 THR A C 1
ATOM 1971 O O . THR A 1 270 ? 5.684 -16.974 -0.125 1.00 98.44 270 THR A O 1
ATOM 1974 N N . ARG A 1 271 ? 3.928 -18.171 0.577 1.00 97.25 271 ARG A N 1
ATOM 1975 C CA . ARG A 1 271 ? 4.059 -17.770 1.989 1.00 97.25 271 ARG A CA 1
ATOM 1976 C C . ARG A 1 271 ? 5.461 -18.018 2.567 1.00 97.25 271 ARG A C 1
ATOM 1978 O O . ARG A 1 271 ? 5.908 -17.274 3.432 1.00 97.25 271 ARG A O 1
ATOM 1985 N N . ALA A 1 272 ? 6.143 -19.065 2.102 1.00 96.50 272 ALA A N 1
ATOM 1986 C CA . ALA A 1 272 ? 7.490 -19.423 2.541 1.00 96.50 272 ALA A CA 1
ATOM 1987 C C . ALA A 1 272 ? 8.605 -18.670 1.791 1.00 96.50 272 ALA A C 1
ATOM 1989 O O . ALA A 1 272 ? 9.773 -18.940 2.050 1.00 96.50 272 ALA A O 1
ATOM 1990 N N . GLY A 1 273 ? 8.266 -17.774 0.856 1.00 97.19 273 GLY A N 1
ATOM 1991 C CA . GLY A 1 273 ? 9.240 -17.029 0.055 1.00 97.19 273 GLY A CA 1
ATOM 1992 C C . GLY A 1 273 ? 9.701 -17.716 -1.231 1.00 97.19 273 GLY A C 1
ATOM 1993 O O . GLY A 1 273 ? 10.450 -17.140 -2.009 1.00 97.19 273 GLY A O 1
ATOM 1994 N N . GLY A 1 274 ? 9.235 -18.938 -1.499 1.00 97.94 274 GLY A N 1
ATOM 1995 C CA . GLY A 1 274 ? 9.494 -19.624 -2.768 1.00 97.94 274 GLY A CA 1
ATOM 19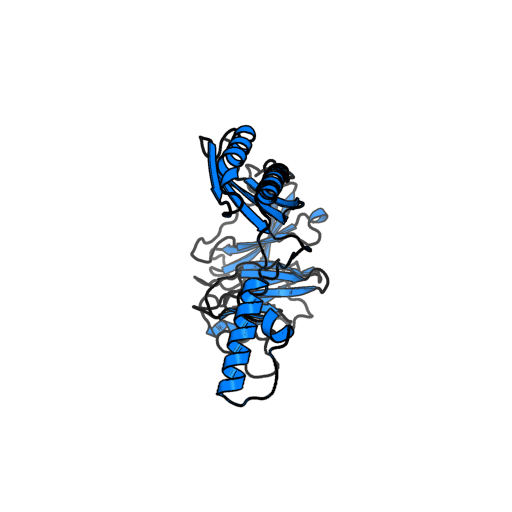96 C C . GLY A 1 274 ? 8.734 -18.996 -3.939 1.00 97.94 274 GLY A C 1
ATOM 1997 O O . GLY A 1 274 ? 7.754 -18.284 -3.730 1.00 97.94 274 GLY A O 1
ATOM 1998 N N . ILE A 1 275 ? 9.135 -19.315 -5.168 1.00 98.00 275 ILE A N 1
ATOM 1999 C CA . ILE A 1 275 ? 8.480 -18.836 -6.393 1.00 98.00 275 ILE A CA 1
ATOM 2000 C C . ILE A 1 275 ? 7.307 -19.768 -6.744 1.00 98.00 275 ILE A C 1
ATOM 2002 O O . ILE A 1 275 ? 7.534 -20.969 -6.922 1.00 98.00 275 ILE A O 1
ATOM 2006 N N . PRO A 1 276 ? 6.062 -19.265 -6.840 1.00 98.00 276 PRO A N 1
ATOM 2007 C CA . PRO A 1 276 ? 4.925 -20.064 -7.289 1.00 98.00 276 PRO A CA 1
ATOM 2008 C C . PRO A 1 276 ? 5.124 -20.589 -8.717 1.00 98.00 276 PRO A C 1
ATOM 2010 O O . PRO A 1 276 ? 5.598 -19.870 -9.595 1.00 98.00 276 PRO A O 1
ATOM 2013 N N . ALA A 1 277 ? 4.746 -21.846 -8.961 1.00 96.38 277 ALA A N 1
ATOM 2014 C CA . ALA A 1 277 ? 4.930 -22.493 -10.264 1.00 96.38 277 ALA A CA 1
ATOM 2015 C C . ALA A 1 277 ? 4.034 -21.908 -11.373 1.00 96.38 277 ALA A C 1
ATOM 2017 O O . ALA A 1 277 ? 4.326 -22.078 -12.552 1.00 96.38 277 ALA A O 1
ATOM 2018 N N . ASP A 1 278 ? 2.952 -21.235 -10.987 1.00 96.38 278 ASP A N 1
ATOM 2019 C CA . ASP A 1 278 ? 1.979 -20.562 -11.847 1.00 96.38 278 ASP A CA 1
ATOM 2020 C C . ASP A 1 278 ? 2.284 -19.065 -12.043 1.00 96.38 278 ASP A C 1
ATOM 2022 O O . ASP A 1 278 ? 1.451 -18.336 -12.584 1.00 96.38 278 ASP A O 1
ATOM 2026 N N . ASN A 1 279 ? 3.461 -18.582 -11.619 1.00 97.81 279 ASN A N 1
ATOM 2027 C CA . ASN A 1 279 ? 3.882 -17.223 -11.951 1.00 97.81 279 ASN A CA 1
ATOM 2028 C C . ASN A 1 279 ? 4.042 -17.046 -13.479 1.00 97.81 279 ASN A C 1
ATOM 2030 O O . ASN A 1 279 ? 4.438 -17.988 -14.170 1.00 97.81 279 ASN A O 1
ATOM 2034 N N . PRO A 1 280 ? 3.794 -15.833 -14.016 1.00 95.62 280 PRO A N 1
ATOM 2035 C CA . PRO A 1 280 ? 3.831 -15.562 -15.459 1.00 95.62 280 PRO A CA 1
ATOM 2036 C C . PRO A 1 280 ? 5.148 -15.931 -16.142 1.00 95.62 280 PRO A C 1
ATOM 2038 O O . PRO A 1 280 ? 5.151 -16.399 -17.280 1.00 95.62 280 PRO A O 1
ATOM 2041 N N . THR A 1 281 ? 6.260 -15.723 -15.438 1.00 94.12 281 THR A N 1
ATOM 2042 C CA . THR A 1 281 ? 7.603 -16.050 -15.911 1.00 94.12 281 THR A CA 1
ATOM 2043 C C . THR A 1 281 ? 8.163 -17.198 -15.065 1.00 94.12 281 THR A C 1
ATOM 2045 O O . THR A 1 281 ? 8.293 -17.039 -13.847 1.00 94.12 281 THR A O 1
ATOM 2048 N N . PRO A 1 282 ? 8.528 -18.345 -15.672 1.00 93.50 282 PRO A N 1
ATOM 2049 C CA . PRO A 1 282 ? 9.083 -19.479 -14.939 1.00 93.50 282 PRO A CA 1
ATOM 2050 C C . PRO A 1 282 ? 10.306 -19.095 -14.106 1.00 93.50 282 PRO A C 1
ATOM 2052 O O . PRO A 1 282 ? 11.189 -18.385 -14.585 1.00 93.50 282 PRO A O 1
ATOM 2055 N N . ALA A 1 283 ? 10.359 -19.593 -12.868 1.00 94.06 283 ALA A N 1
ATOM 2056 C CA . ALA A 1 283 ? 11.440 -19.325 -11.916 1.00 94.06 283 ALA A CA 1
ATOM 2057 C C . ALA A 1 283 ? 11.697 -17.827 -11.635 1.00 94.06 283 ALA A C 1
ATOM 2059 O O . ALA A 1 283 ? 12.788 -17.463 -11.202 1.00 94.06 283 ALA A O 1
ATOM 2060 N N . SER A 1 284 ? 10.694 -16.965 -11.836 1.00 96.25 284 SER A N 1
ATOM 2061 C CA . SER A 1 284 ? 10.740 -15.546 -11.482 1.00 96.25 284 SER A CA 1
ATOM 2062 C C . SER A 1 284 ? 9.602 -15.183 -10.532 1.00 96.25 284 SER A C 1
ATOM 2064 O O . SER A 1 284 ? 8.464 -15.627 -10.693 1.00 96.25 284 SER A O 1
ATOM 2066 N N . ALA A 1 285 ? 9.899 -14.331 -9.552 1.00 97.62 285 ALA A N 1
ATOM 2067 C CA . ALA A 1 285 ? 8.890 -13.754 -8.672 1.00 97.62 285 ALA A CA 1
ATOM 2068 C C . ALA A 1 285 ? 8.055 -12.656 -9.354 1.00 97.62 285 ALA A C 1
ATOM 2070 O O . ALA A 1 285 ? 7.087 -12.186 -8.772 1.00 97.62 285 ALA A O 1
ATOM 2071 N N . GLU A 1 286 ? 8.416 -12.223 -10.563 1.00 97.56 286 GLU A N 1
ATOM 2072 C CA . GLU A 1 286 ? 7.702 -11.182 -11.303 1.00 97.56 286 GLU A CA 1
ATOM 2073 C C . GLU A 1 286 ? 6.228 -11.549 -11.524 1.00 97.56 286 GLU A C 1
ATOM 2075 O O . GLU A 1 286 ? 5.909 -12.505 -12.231 1.00 97.56 286 GLU A O 1
ATOM 2080 N N . TRP A 1 287 ? 5.331 -10.742 -10.956 1.00 97.62 287 TRP A N 1
ATOM 2081 C CA . TRP A 1 287 ? 3.905 -10.787 -11.256 1.00 97.62 287 TRP A CA 1
ATOM 2082 C C . TRP A 1 287 ? 3.558 -9.848 -12.404 1.00 97.62 287 TRP A C 1
ATOM 2084 O O . TRP A 1 287 ? 2.924 -10.262 -13.367 1.00 97.62 287 TRP A O 1
ATOM 2094 N N . CYS A 1 288 ? 3.987 -8.591 -12.325 1.00 96.56 288 CYS A N 1
ATOM 2095 C CA . CYS A 1 288 ? 3.888 -7.623 -13.413 1.00 96.56 288 CYS A CA 1
ATOM 2096 C C . CYS A 1 288 ? 5.035 -6.609 -13.337 1.00 96.56 288 CYS A C 1
ATOM 2098 O O . CYS A 1 288 ? 5.759 -6.549 -12.336 1.00 96.56 288 CYS A O 1
ATOM 2100 N N . ARG A 1 289 ? 5.220 -5.829 -14.408 1.00 95.81 289 ARG A N 1
ATOM 2101 C CA . ARG A 1 289 ? 6.387 -4.957 -14.584 1.00 95.81 289 ARG A CA 1
ATOM 2102 C C . ARG A 1 289 ? 6.080 -3.569 -15.103 1.00 95.81 289 ARG A C 1
ATOM 2104 O O . ARG A 1 289 ? 4.942 -3.290 -15.449 1.00 95.81 289 ARG A O 1
ATOM 2111 N N . GLY A 1 290 ? 7.106 -2.725 -15.189 1.00 95.38 290 GLY A N 1
ATOM 2112 C CA . GLY A 1 290 ? 6.994 -1.387 -15.759 1.00 95.38 290 GLY A CA 1
ATOM 2113 C C . GLY A 1 290 ? 6.270 -0.418 -14.834 1.00 95.38 290 GLY A C 1
ATOM 2114 O O . GLY A 1 290 ? 5.457 0.365 -15.309 1.00 95.38 290 GLY A O 1
ATOM 2115 N N . LEU A 1 291 ? 6.544 -0.493 -13.533 1.00 96.12 291 LEU A N 1
ATOM 2116 C CA . LEU A 1 291 ? 6.044 0.434 -12.517 1.00 96.12 291 LEU A CA 1
ATOM 2117 C C . LEU A 1 291 ? 7.197 1.288 -11.988 1.00 96.12 291 LEU A C 1
ATOM 2119 O O . LEU A 1 291 ? 8.351 0.851 -12.004 1.00 96.12 291 LEU A O 1
ATOM 2123 N N . ARG A 1 292 ? 6.891 2.492 -11.508 1.00 95.62 292 ARG A N 1
ATOM 2124 C CA . ARG A 1 292 ? 7.879 3.418 -10.958 1.00 95.62 292 ARG A CA 1
ATOM 2125 C C . ARG A 1 292 ? 8.056 3.231 -9.462 1.00 95.62 292 ARG A C 1
ATOM 2127 O O . ARG A 1 292 ? 9.131 2.875 -8.990 1.00 95.62 292 ARG A O 1
ATOM 2134 N N . ASN A 1 293 ? 7.005 3.496 -8.698 1.00 94.88 293 ASN A N 1
ATOM 2135 C CA . ASN A 1 293 ? 7.063 3.570 -7.247 1.00 94.88 293 ASN A CA 1
ATOM 2136 C C . ASN A 1 293 ? 5.678 3.319 -6.640 1.00 94.88 293 ASN A C 1
ATOM 2138 O O . ASN A 1 293 ? 4.991 4.240 -6.188 1.00 94.88 293 ASN A O 1
ATOM 2142 N N . THR A 1 294 ? 5.270 2.052 -6.656 1.00 94.69 294 THR A N 1
ATOM 2143 C CA . THR A 1 294 ? 3.951 1.630 -6.188 1.00 94.69 294 THR A CA 1
ATOM 2144 C C . THR A 1 294 ? 3.947 1.540 -4.665 1.00 94.69 294 THR A C 1
ATOM 2146 O O . THR A 1 294 ? 4.559 0.635 -4.093 1.00 94.69 294 THR A O 1
ATOM 2149 N N . PHE A 1 295 ? 3.259 2.471 -4.002 1.00 86.56 295 PHE A N 1
ATOM 2150 C CA . PHE A 1 295 ? 3.188 2.527 -2.534 1.00 86.56 295 PHE A CA 1
ATOM 2151 C C . PHE A 1 295 ? 1.977 1.825 -1.935 1.00 86.56 295 PHE A C 1
ATOM 2153 O O . PHE A 1 295 ? 2.033 1.437 -0.777 1.00 86.56 295 PHE A O 1
ATOM 2160 N N . GLY A 1 296 ? 0.890 1.683 -2.691 1.00 91.25 296 GLY A N 1
ATOM 2161 C CA . GLY A 1 296 ? -0.355 1.127 -2.177 1.00 91.25 296 GLY A CA 1
ATOM 2162 C C . GLY A 1 296 ? -0.928 0.087 -3.117 1.00 91.25 296 GLY A C 1
ATOM 2163 O O . GLY A 1 296 ? -0.930 0.285 -4.333 1.00 91.25 296 GLY A O 1
ATOM 2164 N N . MET A 1 297 ? -1.440 -1.002 -2.551 1.00 95.25 297 MET A N 1
ATOM 2165 C CA . MET A 1 297 ? -2.119 -2.064 -3.282 1.00 95.25 297 MET A CA 1
ATOM 2166 C C . MET A 1 297 ? -3.297 -2.603 -2.473 1.00 95.25 297 MET A C 1
ATOM 2168 O O . MET A 1 297 ? -3.244 -2.645 -1.250 1.00 95.25 297 MET A O 1
ATOM 2172 N N . ALA A 1 298 ? -4.337 -3.074 -3.157 1.00 96.12 298 ALA A N 1
ATOM 2173 C CA . ALA A 1 298 ? -5.393 -3.859 -2.531 1.00 96.12 298 ALA A CA 1
ATOM 2174 C C . ALA A 1 298 ? -6.031 -4.825 -3.524 1.00 96.12 298 ALA A C 1
ATOM 2176 O O . ALA A 1 298 ? -6.165 -4.539 -4.716 1.00 96.12 298 ALA A O 1
ATOM 2177 N N . PHE A 1 299 ? -6.477 -5.964 -3.007 1.00 94.25 299 PHE A N 1
ATOM 2178 C CA . PHE A 1 299 ? -7.356 -6.858 -3.743 1.00 94.25 299 PHE A CA 1
ATOM 2179 C C . PHE A 1 299 ? -8.807 -6.416 -3.581 1.00 94.25 299 PHE A C 1
ATOM 2181 O O . PHE A 1 299 ? -9.293 -6.229 -2.468 1.00 94.25 299 PHE A O 1
ATOM 2188 N N . HIS A 1 300 ? -9.524 -6.305 -4.694 1.00 90.44 300 HIS A N 1
ATOM 2189 C CA . HIS A 1 300 ? -10.950 -6.030 -4.671 1.00 90.44 300 HIS A CA 1
ATOM 2190 C C . HIS A 1 300 ? -11.707 -7.212 -4.038 1.00 90.44 300 HIS A C 1
ATOM 2192 O O . HIS A 1 300 ? -11.555 -8.351 -4.495 1.00 90.44 300 HIS A O 1
ATOM 2198 N N . PRO A 1 301 ? -12.554 -6.975 -3.021 1.00 85.62 301 PRO A N 1
ATOM 2199 C CA . PRO A 1 301 ? -13.016 -8.022 -2.108 1.00 85.62 301 PRO A CA 1
ATOM 2200 C C . PRO A 1 301 ? -13.918 -9.077 -2.755 1.00 85.62 301 PRO A C 1
ATOM 2202 O O . PRO A 1 301 ? -13.975 -10.203 -2.272 1.00 85.62 301 PRO A O 1
ATOM 2205 N N . SER A 1 302 ? -14.634 -8.738 -3.833 1.00 87.62 302 SER A N 1
ATOM 2206 C CA . SER A 1 302 ? -15.551 -9.675 -4.500 1.00 87.62 302 SER A CA 1
ATOM 2207 C C . SER A 1 302 ? -15.001 -10.280 -5.787 1.00 87.62 302 SER A C 1
ATOM 2209 O O . SER A 1 302 ? -15.420 -11.368 -6.169 1.00 87.62 302 SER A O 1
ATOM 2211 N N . THR A 1 303 ? -14.076 -9.599 -6.465 1.00 90.00 303 THR A N 1
ATOM 2212 C CA . THR A 1 303 ? -13.534 -10.072 -7.752 1.00 90.00 303 THR A CA 1
ATOM 2213 C C . THR A 1 303 ? -12.139 -10.665 -7.621 1.00 90.00 303 THR A C 1
ATOM 2215 O O . THR A 1 303 ? -11.692 -11.336 -8.544 1.00 90.00 303 THR A O 1
ATOM 2218 N N . GLY A 1 304 ? -11.434 -10.406 -6.514 1.00 90.94 304 GLY A N 1
ATOM 2219 C CA . GLY A 1 304 ? -10.045 -10.827 -6.324 1.00 90.94 304 GLY A CA 1
ATOM 2220 C C . GLY A 1 304 ? -9.059 -10.1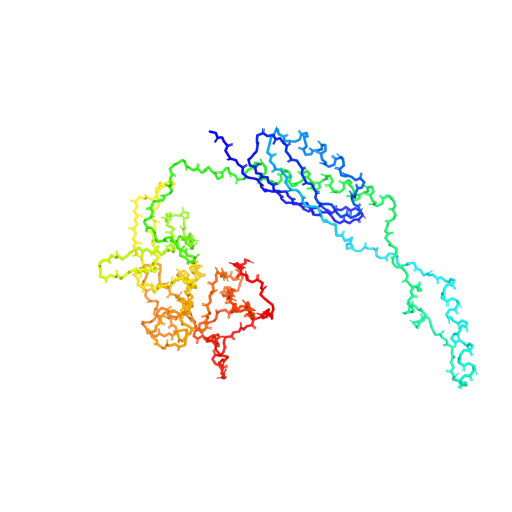25 -7.260 1.00 90.94 304 GLY A C 1
ATOM 2221 O O . GLY A 1 304 ? -7.929 -10.574 -7.413 1.00 90.94 304 GLY A O 1
ATOM 2222 N N . GLY A 1 305 ? -9.477 -9.042 -7.914 1.00 93.12 305 GLY A N 1
ATOM 2223 C CA . GLY A 1 305 ? -8.621 -8.265 -8.797 1.00 93.12 305 GLY A CA 1
ATOM 2224 C C . GLY A 1 305 ? -7.656 -7.373 -8.016 1.00 93.12 305 GLY A C 1
ATOM 2225 O O . GLY A 1 305 ? -8.088 -6.723 -7.068 1.00 93.12 305 GLY A O 1
ATOM 2226 N N . LEU A 1 306 ? -6.378 -7.331 -8.399 1.00 96.25 306 LEU A N 1
ATOM 2227 C CA . LEU A 1 306 ? -5.364 -6.508 -7.733 1.00 96.25 306 LEU A CA 1
ATOM 2228 C C . LEU A 1 306 ? -5.357 -5.089 -8.307 1.00 96.25 306 LEU A C 1
ATOM 2230 O O . LEU A 1 306 ? -5.236 -4.899 -9.515 1.00 96.25 306 LEU A O 1
ATOM 2234 N N . PHE A 1 307 ? -5.453 -4.094 -7.435 1.00 96.19 307 PHE A N 1
ATOM 2235 C CA . PHE A 1 307 ? -5.336 -2.680 -7.771 1.00 96.19 307 PHE A CA 1
ATOM 2236 C C . PHE A 1 307 ? -4.109 -2.108 -7.078 1.00 96.19 307 PHE A C 1
ATOM 2238 O O . PHE A 1 307 ? -3.786 -2.519 -5.964 1.00 96.19 307 PHE A O 1
ATOM 2245 N N . GLY A 1 308 ? -3.437 -1.160 -7.720 1.00 94.12 308 GLY A N 1
ATOM 2246 C CA . GLY A 1 308 ? -2.287 -0.482 -7.138 1.00 94.12 308 GLY A CA 1
ATOM 2247 C C . GLY A 1 308 ? -2.186 0.961 -7.585 1.00 94.12 308 GLY A C 1
ATOM 2248 O O . GLY A 1 308 ? -2.611 1.305 -8.688 1.00 94.12 308 GLY A O 1
ATOM 2249 N N . VAL A 1 309 ? -1.636 1.799 -6.715 1.00 93.94 309 VAL A N 1
ATOM 2250 C CA . VAL A 1 309 ? -1.350 3.201 -7.012 1.00 93.94 309 VAL A CA 1
ATOM 2251 C C . VAL A 1 309 ? 0.145 3.394 -7.209 1.00 93.94 309 VAL A C 1
ATOM 2253 O O . VAL A 1 309 ? 0.938 3.020 -6.344 1.00 93.94 309 VAL A O 1
ATOM 2256 N N . ASP A 1 310 ? 0.522 3.958 -8.352 1.00 94.31 310 ASP A N 1
ATOM 2257 C CA . ASP A 1 310 ? 1.915 4.163 -8.744 1.00 94.31 310 ASP A CA 1
ATOM 2258 C C . ASP A 1 310 ? 2.204 5.658 -8.837 1.00 94.31 310 ASP A C 1
ATOM 2260 O O . ASP A 1 310 ? 1.436 6.407 -9.441 1.00 94.31 310 ASP A O 1
ATOM 2264 N N . ASN A 1 311 ? 3.270 6.116 -8.179 1.00 92.38 311 ASN A N 1
ATOM 2265 C CA . ASN A 1 311 ? 3.630 7.529 -8.229 1.00 92.38 311 ASN A CA 1
ATOM 2266 C C . ASN A 1 311 ? 4.505 7.791 -9.446 1.00 92.38 311 ASN A C 1
ATOM 2268 O O . ASN A 1 311 ? 5.596 7.222 -9.537 1.00 92.38 311 ASN A O 1
ATOM 2272 N N . GLY A 1 312 ? 4.069 8.697 -10.315 1.00 88.94 312 GLY A N 1
ATOM 2273 C CA . GLY A 1 312 ? 4.861 9.214 -11.420 1.00 88.94 312 GLY A CA 1
ATOM 2274 C C . GLY A 1 312 ? 5.947 10.187 -10.934 1.00 88.94 312 GLY A C 1
ATOM 2275 O O . GLY A 1 312 ? 6.106 10.410 -9.726 1.00 88.94 312 GLY A O 1
ATOM 2276 N N . PRO A 1 313 ? 6.791 10.714 -11.836 1.00 84.44 313 PRO A N 1
ATOM 2277 C CA . PRO A 1 313 ? 7.915 11.564 -11.461 1.00 84.44 313 PRO A CA 1
ATOM 2278 C C . PRO A 1 313 ? 7.450 12.935 -10.955 1.00 84.44 313 PRO A C 1
ATOM 2280 O O . PRO A 1 313 ? 7.441 13.174 -9.752 1.00 84.44 313 PRO A O 1
ATOM 2283 N N . ASN A 1 314 ? 7.063 13.831 -11.864 1.00 82.81 314 ASN A N 1
ATOM 2284 C CA . ASN A 1 314 ? 6.579 15.183 -11.555 1.00 82.81 314 ASN A CA 1
ATOM 2285 C C . ASN A 1 314 ? 5.129 15.394 -12.023 1.00 82.81 314 ASN A C 1
ATOM 2287 O O . ASN A 1 314 ? 4.656 16.526 -12.098 1.00 82.81 314 ASN A O 1
ATOM 2291 N N . ASN A 1 315 ? 4.467 14.309 -12.410 1.00 80.88 315 ASN A N 1
ATOM 2292 C CA . ASN A 1 315 ? 3.149 14.212 -13.018 1.00 80.88 315 ASN A CA 1
ATOM 2293 C C . ASN A 1 315 ? 2.817 12.720 -13.175 1.00 80.88 315 ASN A C 1
ATOM 2295 O O . ASN A 1 315 ? 3.619 11.871 -12.783 1.00 80.88 315 ASN A O 1
ATOM 2299 N N . ASP A 1 316 ? 1.682 12.423 -13.804 1.00 84.75 316 ASP A N 1
ATOM 2300 C CA . ASP A 1 316 ? 1.343 11.092 -14.306 1.00 84.75 316 ASP A CA 1
ATOM 2301 C C . ASP A 1 316 ? 1.307 10.018 -13.207 1.00 84.75 316 ASP A C 1
ATOM 2303 O O . ASP A 1 316 ? 1.765 8.896 -13.398 1.00 84.75 316 ASP A O 1
ATOM 2307 N N . ASP A 1 317 ? 0.739 10.362 -12.045 1.00 87.44 317 ASP A N 1
ATOM 2308 C CA . ASP A 1 317 ? 0.392 9.362 -11.033 1.00 87.44 317 ASP A CA 1
ATOM 2309 C C . ASP A 1 317 ? -0.724 8.456 -11.568 1.00 87.44 317 ASP A C 1
ATOM 2311 O O . ASP A 1 317 ? -1.616 8.907 -12.297 1.00 87.44 317 ASP A O 1
ATOM 2315 N N . GLU A 1 318 ? -0.722 7.185 -11.175 1.00 88.81 318 GLU A N 1
ATOM 2316 C CA . GLU A 1 318 ? -1.598 6.176 -11.768 1.00 88.81 318 GLU A CA 1
ATOM 2317 C C . GLU A 1 318 ? -2.382 5.375 -10.730 1.00 88.81 318 GLU A C 1
ATOM 2319 O O . GLU A 1 318 ? -1.876 5.021 -9.666 1.00 88.81 318 GLU A O 1
ATOM 2324 N N . LEU A 1 319 ? -3.627 5.034 -11.075 1.00 89.94 319 LEU A N 1
ATOM 2325 C CA . LEU A 1 319 ? -4.343 3.893 -10.510 1.00 89.94 319 LEU A CA 1
ATOM 2326 C C . LEU A 1 319 ? -4.364 2.793 -11.563 1.00 89.94 319 LEU A C 1
ATOM 2328 O O . LEU A 1 319 ? -4.921 2.965 -12.651 1.00 89.94 319 LEU A O 1
ATOM 2332 N N . ASN A 1 320 ? -3.816 1.646 -11.197 1.00 90.25 320 ASN A N 1
ATOM 2333 C CA . ASN A 1 320 ? -3.593 0.514 -12.071 1.00 90.25 320 ASN A CA 1
ATOM 2334 C C . ASN A 1 320 ? -4.410 -0.695 -11.624 1.00 90.25 320 ASN A C 1
ATOM 2336 O O . ASN A 1 320 ? -4.505 -0.990 -10.434 1.00 90.25 320 ASN A O 1
ATOM 2340 N N . PHE A 1 321 ? -4.968 -1.423 -12.590 1.00 93.56 321 PHE A N 1
ATOM 2341 C CA . PHE A 1 321 ? -5.430 -2.792 -12.393 1.00 93.56 321 PHE A CA 1
ATOM 2342 C C . PHE A 1 321 ? -4.278 -3.737 -12.743 1.00 93.56 321 PHE A C 1
ATOM 2344 O O . PHE A 1 321 ? -3.936 -3.914 -13.914 1.00 93.56 321 PHE A O 1
ATOM 2351 N N . LEU A 1 322 ? -3.640 -4.285 -11.711 1.00 94.62 322 LEU A N 1
ATOM 2352 C CA . LEU A 1 322 ? -2.384 -5.025 -11.768 1.00 94.62 322 LEU A CA 1
ATOM 2353 C C . LEU A 1 322 ? -2.630 -6.477 -12.200 1.00 94.62 322 LEU A C 1
ATOM 2355 O O . LEU A 1 322 ? -3.067 -7.322 -11.419 1.00 94.62 322 LEU A O 1
ATOM 2359 N N . VAL A 1 323 ? -2.335 -6.774 -13.465 1.00 93.81 323 VAL A N 1
ATOM 2360 C CA . VAL A 1 323 ? -2.597 -8.079 -14.087 1.00 93.81 323 VAL A CA 1
ATOM 2361 C C . VAL A 1 323 ? -1.298 -8.850 -14.300 1.00 93.81 323 VAL A C 1
ATOM 2363 O O . VAL A 1 323 ? -0.292 -8.283 -14.729 1.00 93.81 323 VAL A O 1
ATOM 2366 N N . ALA A 1 324 ? -1.353 -10.159 -14.055 1.00 95.31 324 ALA A N 1
ATOM 2367 C CA . ALA A 1 324 ? -0.250 -11.090 -14.257 1.00 95.31 324 ALA A CA 1
ATOM 2368 C C . ALA A 1 324 ? 0.369 -10.967 -15.666 1.00 95.31 324 ALA A C 1
ATOM 2370 O O . ALA A 1 324 ? -0.341 -10.964 -16.674 1.00 95.31 324 ALA A O 1
ATOM 2371 N N . GLY A 1 325 ? 1.695 -10.877 -15.737 1.00 93.88 325 GLY A N 1
ATOM 2372 C CA . GLY A 1 325 ? 2.486 -10.833 -16.967 1.00 93.88 325 GLY A CA 1
ATOM 2373 C C . GLY A 1 325 ? 2.352 -9.542 -17.777 1.00 93.88 325 GLY A C 1
ATOM 2374 O O . GLY A 1 325 ? 2.831 -9.493 -18.910 1.00 93.88 325 GLY A O 1
ATOM 2375 N N . LYS A 1 326 ? 1.676 -8.512 -17.252 1.00 93.62 326 LYS A N 1
ATOM 2376 C CA . LYS A 1 326 ? 1.516 -7.230 -17.951 1.00 93.62 326 LYS A CA 1
ATOM 2377 C C . LYS A 1 326 ? 2.642 -6.251 -17.644 1.00 93.62 326 LYS A C 1
ATOM 2379 O O . LYS A 1 326 ? 3.243 -6.276 -16.571 1.00 93.62 326 LYS A O 1
ATOM 2384 N N . ASP A 1 327 ? 2.890 -5.380 -18.615 1.00 93.12 327 ASP A N 1
ATOM 2385 C CA . ASP A 1 327 ? 3.860 -4.294 -18.545 1.00 93.12 327 ASP A CA 1
ATOM 2386 C C . ASP A 1 327 ? 3.127 -2.952 -18.488 1.00 93.12 327 ASP A C 1
ATOM 2388 O O . ASP A 1 327 ? 2.355 -2.612 -19.383 1.00 93.12 327 ASP A O 1
ATOM 2392 N N . PHE A 1 328 ? 3.346 -2.197 -17.421 1.00 91.62 328 PHE A N 1
ATOM 2393 C CA . PHE A 1 328 ? 2.698 -0.921 -17.154 1.00 91.62 328 PHE A CA 1
ATOM 2394 C C . PHE A 1 328 ? 3.446 0.261 -17.767 1.00 91.62 328 PHE A C 1
ATOM 2396 O O . PHE A 1 328 ? 2.912 1.361 -17.760 1.00 91.62 328 PHE A O 1
ATOM 2403 N N . GLY A 1 329 ? 4.596 0.046 -18.413 1.00 89.81 329 GLY A N 1
ATOM 2404 C CA . GLY A 1 329 ? 5.227 1.022 -19.298 1.00 89.81 329 GLY A CA 1
ATOM 2405 C C . GLY A 1 329 ? 5.938 2.189 -18.624 1.00 89.81 329 GLY A C 1
ATOM 2406 O O . GLY A 1 329 ? 6.157 3.202 -19.268 1.00 89.81 329 GLY A O 1
ATOM 2407 N N . TRP A 1 330 ? 6.323 2.102 -17.356 1.00 92.88 330 TRP A N 1
ATOM 2408 C CA . TRP A 1 330 ? 7.383 2.963 -16.827 1.00 92.88 330 TRP A CA 1
ATOM 2409 C C . TRP A 1 330 ? 8.755 2.483 -17.346 1.00 92.88 330 TRP A C 1
ATOM 2411 O O . TRP A 1 330 ? 8.988 1.269 -17.332 1.00 92.88 330 TRP A O 1
ATOM 2421 N N . PRO A 1 331 ? 9.668 3.367 -17.808 1.00 89.19 331 PRO A N 1
ATOM 2422 C CA . PRO A 1 331 ? 9.556 4.831 -17.869 1.00 89.19 331 PRO A CA 1
ATOM 2423 C C . PRO A 1 331 ? 9.020 5.391 -19.190 1.00 89.19 331 PRO A C 1
ATOM 2425 O O . PRO A 1 331 ? 9.009 6.601 -19.404 1.00 89.19 331 PRO A O 1
ATOM 2428 N N . SER A 1 332 ? 8.613 4.539 -20.127 1.00 79.44 332 SER A N 1
ATOM 2429 C CA . SER A 1 332 ? 8.050 4.973 -21.406 1.00 79.44 332 SER A CA 1
ATOM 2430 C C . SER A 1 332 ? 6.926 4.040 -21.848 1.00 79.44 332 SER A C 1
ATOM 2432 O O . SER A 1 332 ? 7.107 2.821 -21.769 1.00 79.44 332 SER A O 1
ATOM 2434 N N . PRO A 1 333 ? 5.788 4.580 -22.334 1.00 68.50 333 PRO A N 1
ATOM 2435 C CA . PRO A 1 333 ? 4.616 3.780 -22.668 1.00 68.50 333 PRO A CA 1
ATOM 2436 C C . PRO A 1 333 ? 4.952 2.571 -23.544 1.00 68.50 333 PRO A C 1
ATOM 2438 O O . PRO A 1 333 ? 5.673 2.685 -24.537 1.00 68.50 333 PRO A O 1
ATOM 2441 N N . VAL A 1 334 ? 4.392 1.412 -23.199 1.00 60.66 334 VAL A N 1
ATOM 2442 C CA . VAL A 1 334 ? 4.568 0.187 -23.986 1.00 60.66 334 VAL A CA 1
ATOM 2443 C C . VAL A 1 334 ? 3.672 0.252 -25.221 1.00 60.66 334 VAL A C 1
ATOM 2445 O O . VAL A 1 334 ? 2.458 0.423 -25.112 1.00 60.66 334 VAL A O 1
ATOM 2448 N N . ALA A 1 335 ? 4.254 0.078 -26.407 1.00 49.16 335 ALA A N 1
ATOM 2449 C CA . ALA A 1 335 ? 3.493 -0.117 -27.637 1.00 49.16 335 ALA A CA 1
ATOM 2450 C C . ALA A 1 335 ? 3.041 -1.588 -27.757 1.00 49.16 335 ALA A C 1
ATOM 2452 O O . ALA A 1 335 ? 3.871 -2.493 -27.721 1.00 49.16 335 ALA A O 1
ATOM 2453 N N . GLY A 1 336 ? 1.738 -1.841 -27.944 1.00 47.00 336 GLY A N 1
ATOM 2454 C CA . GLY A 1 336 ? 1.194 -3.182 -28.232 1.00 47.00 336 GLY A CA 1
ATOM 2455 C C . GLY A 1 336 ? 0.395 -3.847 -27.094 1.00 47.00 336 GLY A C 1
ATOM 2456 O O . GLY A 1 336 ? 0.008 -3.212 -26.121 1.00 47.00 336 GLY A O 1
ATOM 2457 N N . GLY A 1 337 ? 0.089 -5.145 -27.243 1.00 45.06 337 GLY A N 1
ATOM 2458 C CA . GLY A 1 337 ? -0.912 -5.882 -26.439 1.00 45.06 337 GLY A CA 1
ATOM 2459 C C . GLY A 1 337 ? -0.483 -6.382 -25.045 1.00 45.06 337 GLY A C 1
ATOM 2460 O O . GLY A 1 337 ? -1.261 -7.060 -24.361 1.00 45.06 337 GLY A O 1
ATOM 2461 N N . THR A 1 338 ? 0.742 -6.085 -24.607 1.00 57.53 338 THR A N 1
ATOM 2462 C CA . THR A 1 338 ? 1.245 -6.395 -23.253 1.00 57.53 338 THR A CA 1
ATOM 2463 C C . THR A 1 338 ? 1.014 -5.265 -22.250 1.00 57.53 338 THR A C 1
ATOM 2465 O O . THR A 1 338 ? 1.281 -5.468 -21.067 1.00 57.53 338 THR A O 1
ATOM 2468 N N . ALA A 1 339 ? 0.475 -4.123 -22.697 1.00 68.06 339 ALA A N 1
ATOM 2469 C CA . ALA A 1 339 ? 0.169 -2.984 -21.842 1.00 68.06 339 ALA A CA 1
ATOM 2470 C C . ALA A 1 339 ? -0.782 -3.372 -20.693 1.00 68.06 339 ALA A C 1
ATOM 2472 O O . ALA A 1 339 ? -1.814 -4.021 -20.903 1.00 68.06 339 ALA A O 1
ATOM 2473 N N . GLY A 1 340 ? -0.408 -2.993 -19.473 1.00 67.44 340 GLY A N 1
ATOM 2474 C CA . GLY A 1 340 ? -1.249 -3.068 -18.285 1.00 67.44 340 GLY A CA 1
ATOM 2475 C C . GLY A 1 340 ? -2.460 -2.139 -18.377 1.00 67.44 340 GLY A C 1
ATOM 2476 O O . GLY A 1 340 ? -2.517 -1.233 -19.210 1.00 67.44 340 GLY A O 1
ATOM 2477 N N . LEU A 1 341 ? -3.457 -2.371 -17.522 1.00 80.75 341 LEU A N 1
ATOM 2478 C CA . LEU A 1 341 ? -4.686 -1.582 -17.525 1.00 80.75 341 LEU A CA 1
ATOM 2479 C C . LEU A 1 341 ? -4.564 -0.403 -16.550 1.00 80.75 341 LEU A C 1
ATOM 2481 O O . LEU A 1 341 ? -4.768 -0.556 -15.344 1.00 80.75 341 LEU A O 1
ATOM 2485 N N . ARG A 1 342 ? -4.264 0.778 -17.097 1.00 81.38 342 ARG A N 1
ATOM 2486 C CA . ARG A 1 342 ? -4.282 2.058 -16.375 1.00 81.38 342 ARG A CA 1
ATOM 2487 C C . ARG A 1 342 ? -5.720 2.562 -16.287 1.00 81.38 342 ARG A C 1
ATOM 2489 O O . ARG A 1 342 ? -6.334 2.882 -17.303 1.00 81.38 342 ARG A O 1
ATOM 2496 N N . LEU A 1 343 ? -6.281 2.595 -15.082 1.00 81.06 343 LEU A N 1
ATOM 2497 C CA . LEU A 1 343 ? -7.676 2.985 -14.849 1.00 81.06 343 LEU A CA 1
ATOM 2498 C C . LEU A 1 343 ? -7.836 4.491 -14.680 1.00 81.06 343 LEU A C 1
ATOM 2500 O O . LEU A 1 343 ? -8.853 5.065 -15.073 1.00 81.06 343 LEU A O 1
ATOM 2504 N N . ARG A 1 344 ? -6.838 5.131 -14.072 1.00 80.56 344 ARG A N 1
ATOM 2505 C CA . ARG A 1 344 ? -6.797 6.576 -13.889 1.00 80.56 344 ARG A CA 1
ATOM 2506 C C . ARG A 1 344 ? -5.366 7.060 -14.024 1.00 80.56 344 ARG A C 1
ATOM 2508 O O . ARG A 1 344 ? -4.465 6.446 -13.469 1.00 80.56 344 ARG A O 1
ATOM 2515 N N . LEU A 1 345 ? -5.216 8.180 -14.717 1.00 82.25 345 LEU A N 1
ATOM 2516 C CA . LEU A 1 345 ? -3.998 8.970 -14.775 1.00 82.25 345 LEU A CA 1
ATOM 2517 C C . LEU A 1 345 ? -4.308 10.346 -14.184 1.00 82.25 345 LEU A C 1
ATOM 2519 O O . LEU A 1 345 ? -5.324 10.961 -14.535 1.00 82.25 345 LEU A O 1
ATOM 2523 N N . TRP A 1 346 ? -3.457 10.820 -13.286 1.00 80.50 346 TRP A N 1
ATOM 2524 C CA . TRP A 1 346 ? -3.489 12.185 -12.785 1.00 80.50 346 TRP A CA 1
ATOM 2525 C C . TRP A 1 346 ? -2.341 12.965 -13.414 1.00 8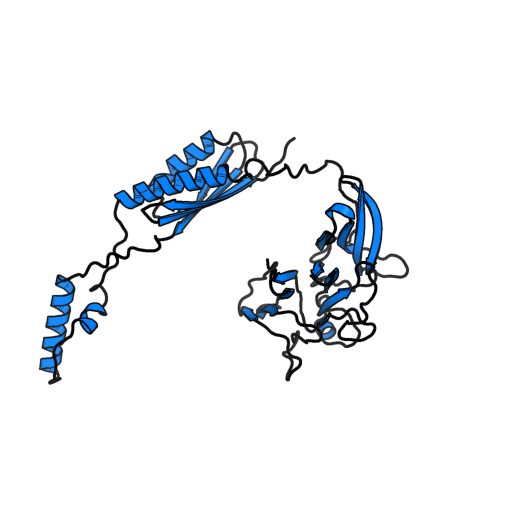0.50 346 TRP A C 1
ATOM 2527 O O . TRP A 1 346 ? -1.178 12.692 -13.152 1.00 80.50 346 TRP A O 1
ATOM 2537 N N . ALA A 1 347 ? -2.680 13.948 -14.251 1.00 76.88 347 ALA A N 1
ATOM 2538 C CA . ALA A 1 347 ? -1.686 14.798 -14.908 1.00 76.88 347 ALA A CA 1
ATOM 2539 C C . ALA A 1 347 ? -0.927 15.698 -13.914 1.00 76.88 347 ALA A C 1
ATOM 2541 O O . ALA A 1 347 ? 0.200 16.100 -14.180 1.00 76.88 347 ALA A O 1
ATOM 2542 N N . GLU A 1 348 ? -1.538 16.013 -12.771 1.00 78.56 348 GLU A N 1
ATOM 2543 C CA . GLU A 1 348 ? -0.889 16.713 -11.662 1.00 78.56 348 GLU A CA 1
ATOM 2544 C C . GLU A 1 348 ? -0.446 15.715 -10.592 1.00 78.56 348 GLU A C 1
ATOM 2546 O O . GLU A 1 348 ? -1.106 14.695 -10.382 1.00 78.56 348 GLU A O 1
ATOM 2551 N N . VAL A 1 349 ? 0.636 16.044 -9.881 1.00 83.75 349 VAL A N 1
ATOM 2552 C CA . VAL A 1 349 ? 1.112 15.238 -8.751 1.00 83.75 349 VAL A CA 1
ATOM 2553 C C . VAL A 1 349 ? 0.086 15.278 -7.629 1.00 83.75 349 VAL A C 1
ATOM 2555 O O . VAL A 1 349 ? -0.171 16.326 -7.034 1.00 83.75 349 VAL A O 1
ATOM 2558 N N . ILE A 1 350 ? -0.455 14.113 -7.307 1.00 82.19 350 ILE A N 1
ATOM 2559 C CA . ILE A 1 350 ? -1.320 13.889 -6.149 1.00 82.19 350 ILE A CA 1
ATOM 2560 C C . ILE A 1 350 ? -0.702 12.894 -5.156 1.00 82.19 350 ILE A C 1
ATOM 2562 O O . ILE A 1 350 ? -1.133 12.861 -4.005 1.00 82.19 350 ILE A O 1
ATOM 2566 N N . ALA A 1 351 ? 0.312 12.129 -5.582 1.00 83.94 351 ALA A N 1
ATOM 2567 C CA . ALA A 1 351 ? 1.076 11.160 -4.797 1.00 83.94 351 ALA A CA 1
ATOM 2568 C C . ALA A 1 351 ? 0.185 10.208 -3.969 1.00 83.94 351 ALA A C 1
ATOM 2570 O O . ALA A 1 351 ? 0.245 10.209 -2.735 1.00 83.94 351 ALA A O 1
ATOM 2571 N N . PRO A 1 352 ? -0.681 9.402 -4.613 1.00 79.00 352 PRO A N 1
ATOM 2572 C CA . PRO A 1 352 ? -1.527 8.452 -3.907 1.00 79.00 352 PRO A CA 1
ATOM 2573 C C . PRO A 1 352 ? -0.660 7.405 -3.199 1.00 79.00 352 PRO A C 1
ATOM 2575 O O . PRO A 1 352 ? 0.232 6.810 -3.803 1.00 79.00 352 PRO A O 1
ATOM 2578 N N . THR A 1 353 ? -0.927 7.170 -1.916 1.00 82.69 353 THR A N 1
ATOM 2579 C CA . THR A 1 353 ? -0.124 6.265 -1.075 1.00 82.69 353 THR A CA 1
ATOM 2580 C C . THR A 1 353 ? -0.853 4.989 -0.671 1.00 82.69 353 THR A C 1
ATOM 2582 O O . THR A 1 353 ? -0.232 4.087 -0.124 1.00 82.69 353 THR A O 1
ATOM 2585 N N . SER A 1 354 ? -2.161 4.888 -0.916 1.00 81.81 354 SER A N 1
ATOM 2586 C CA . SER A 1 354 ? -2.958 3.717 -0.548 1.00 81.81 354 SER A CA 1
ATOM 2587 C C . SER A 1 354 ? -4.194 3.584 -1.435 1.00 81.81 354 SER A C 1
ATOM 2589 O O . SER A 1 354 ? -4.683 4.569 -1.994 1.00 81.81 354 SER A O 1
ATOM 2591 N N . VAL A 1 355 ? -4.701 2.359 -1.541 1.00 80.12 355 VAL A N 1
ATOM 2592 C CA . VAL A 1 355 ? -6.003 2.028 -2.117 1.00 80.12 355 VAL A CA 1
ATOM 2593 C C . VAL A 1 355 ? -6.651 0.998 -1.188 1.00 80.12 355 VAL A C 1
ATOM 2595 O O . VAL A 1 355 ? -5.946 0.152 -0.642 1.00 80.12 355 VAL A O 1
ATOM 2598 N N . ALA A 1 356 ? -7.955 1.112 -0.942 1.00 73.94 356 ALA A N 1
ATOM 2599 C CA . ALA A 1 356 ? -8.707 0.269 -0.010 1.00 73.94 356 ALA A CA 1
ATOM 2600 C C . ALA A 1 356 ? -10.132 0.051 -0.520 1.00 73.94 356 ALA A C 1
ATOM 2602 O O . ALA A 1 356 ? -10.659 0.972 -1.189 1.00 73.94 356 ALA A O 1
#

Foldseek 3Di:
DDWDKWWFWFWFAFPLFIKIKIKIWGADPAEAEAEAEDPLCPVLPVVLVVLVVVLDGGTYMYMYMDTGGDPDDQPWDFPVVVLVVVQVVVVVVCVVVVHDDGDDPVNSCPDPPRTDRDRDDPVSSVRVSVNNSVRSVNRCVRCTVPPPPPPPVPPDAQDDDAADDADAFAWAEKEQQPVCVPQVKMKTWHFHADDPPAHGAIWIKIFHGDPSHGPDIDTQGDHHHAANDQQQTYWYAFPVRKIKGDGAQSPPQVQQVDPPHDHAAIFIAHPSNHADCPALDGRGRGFETQAHHWQEWDQDPPPRWIWTWGFDDQFWTFIFRRGGQAHCATPHADPDDRHGGTPDTTRGGPPDRYDD

pLDDT: mean 84.44, std 14.95, range [26.73, 98.75]

Radius of gyration: 28.8 Å; chains: 1; bounding box: 70×66×70 Å